Protein AF-A0A0A0DBT5-F1 (afdb_monomer_lite)

Organism: NCBI:txid1398085

Secondary structure (DSSP, 8-state):
-PPP-TTS----TT---------EEEEEBSS-B-TT-EEEE-TTS-EEE-SS---EEE-TT-SSPBPTT-EEEEEEPTT----------BTTB----TTS---SSHHHHHHHHHHHHHHHHHHT--HHHHHHHHHHHHH-TT-PEE-TT-TTTTS-HHHHHHHHHHHH-PPPPTT--S--SEES--

Radius of gyration: 23.58 Å; chains: 1; bounding box: 58×53×49 Å

Structure (mmCIF, N/CA/C/O backbone):
data_AF-A0A0A0DBT5-F1
#
_entry.id   AF-A0A0A0DBT5-F1
#
loop_
_atom_site.group_PDB
_atom_site.id
_atom_site.type_symbol
_atom_site.label_atom_id
_atom_site.label_alt_id
_atom_site.label_comp_id
_atom_site.label_asym_id
_atom_site.label_entity_id
_atom_site.label_seq_id
_atom_site.pdbx_PDB_ins_code
_atom_site.Cartn_x
_atom_site.Cartn_y
_atom_site.Cartn_z
_atom_site.occupancy
_atom_site.B_iso_or_equiv
_atom_site.auth_seq_id
_atom_site.auth_comp_id
_atom_site.auth_asym_id
_atom_site.auth_atom_id
_atom_site.pdbx_PDB_model_num
ATOM 1 N N . MET A 1 1 ? 21.445 7.681 7.202 1.00 51.66 1 MET A N 1
ATOM 2 C CA . MET A 1 1 ? 21.667 6.598 6.220 1.00 51.66 1 MET A CA 1
ATOM 3 C C . MET A 1 1 ? 20.808 6.973 5.022 1.00 51.66 1 MET A C 1
ATOM 5 O O . MET A 1 1 ? 19.699 7.424 5.263 1.00 51.66 1 MET A O 1
ATOM 9 N N . HIS A 1 2 ? 21.335 6.982 3.797 1.00 64.38 2 HIS A N 1
ATOM 10 C CA . HIS A 1 2 ? 20.501 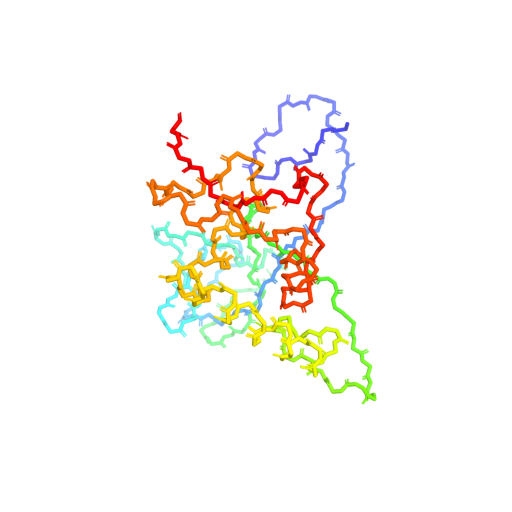7.284 2.627 1.00 64.38 2 HIS A CA 1
ATOM 11 C C . HIS A 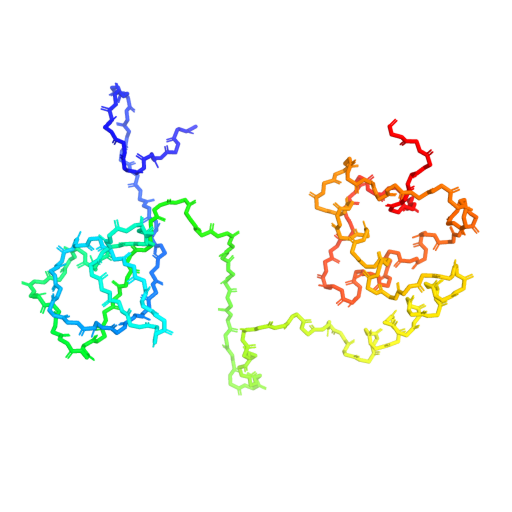1 2 ? 19.871 5.985 2.147 1.00 64.38 2 HIS A C 1
ATOM 13 O O . HIS A 1 2 ? 20.609 5.073 1.779 1.00 64.38 2 HIS A O 1
ATOM 19 N N . ASP A 1 3 ? 18.545 5.923 2.168 1.00 71.50 3 ASP A N 1
ATOM 20 C CA . ASP A 1 3 ? 17.806 4.759 1.695 1.00 71.50 3 ASP A CA 1
ATOM 21 C C . ASP A 1 3 ? 18.041 4.552 0.187 1.00 71.50 3 ASP A C 1
ATOM 23 O O . ASP A 1 3 ? 18.122 5.533 -0.570 1.00 71.50 3 ASP A O 1
ATOM 27 N N . PRO A 1 4 ? 18.179 3.299 -0.280 1.00 80.38 4 PRO A N 1
ATOM 28 C CA . PRO A 1 4 ? 18.374 3.009 -1.693 1.00 80.38 4 PRO A CA 1
ATOM 29 C C . PRO A 1 4 ? 17.156 3.447 -2.520 1.00 80.38 4 PRO A C 1
ATOM 31 O O . PRO A 1 4 ? 16.043 2.954 -2.342 1.00 80.38 4 PRO A O 1
ATOM 34 N N . LYS A 1 5 ? 17.377 4.352 -3.481 1.00 85.00 5 LYS A N 1
ATOM 35 C CA . LYS A 1 5 ? 16.348 4.824 -4.419 1.00 85.00 5 LYS A CA 1
ATOM 36 C C . LYS A 1 5 ? 16.308 3.959 -5.677 1.00 85.00 5 LYS A C 1
ATOM 38 O O . LYS A 1 5 ? 17.063 4.170 -6.625 1.00 85.00 5 LYS A O 1
ATOM 43 N N . ILE A 1 6 ? 15.437 2.957 -5.680 1.00 88.06 6 ILE A N 1
ATOM 44 C CA . ILE A 1 6 ? 15.284 2.039 -6.815 1.00 88.06 6 ILE A CA 1
ATOM 45 C C . ILE A 1 6 ? 14.565 2.730 -7.979 1.00 88.06 6 ILE A C 1
ATOM 47 O O . ILE A 1 6 ? 13.547 3.386 -7.785 1.00 88.06 6 ILE A O 1
ATOM 51 N N . GLY A 1 7 ? 15.086 2.550 -9.197 1.00 85.00 7 GLY A N 1
ATOM 52 C CA . GLY A 1 7 ? 14.571 3.188 -10.416 1.00 85.00 7 GLY A CA 1
ATOM 53 C C . GLY A 1 7 ? 15.323 4.456 -10.837 1.00 85.00 7 GLY A C 1
ATOM 54 O O . GLY A 1 7 ? 15.022 5.006 -11.894 1.00 85.00 7 GLY A O 1
ATOM 55 N N . GLU A 1 8 ? 16.323 4.886 -10.063 1.00 88.31 8 GLU A N 1
ATOM 56 C CA . GLU A 1 8 ? 17.171 6.044 -10.359 1.00 88.31 8 GLU A CA 1
ATOM 57 C C . GLU A 1 8 ? 18.620 5.625 -10.662 1.00 88.31 8 GLU A C 1
ATOM 59 O O . GLU A 1 8 ? 19.118 4.607 -10.175 1.00 88.31 8 GLU A O 1
ATOM 64 N N . ILE A 1 9 ? 19.322 6.429 -11.468 1.00 91.25 9 ILE A N 1
ATOM 65 C CA . ILE A 1 9 ? 20.766 6.266 -11.675 1.00 91.25 9 ILE A CA 1
ATOM 66 C C . ILE A 1 9 ? 21.487 6.781 -10.427 1.00 91.25 9 ILE A C 1
ATOM 68 O O . ILE A 1 9 ? 21.313 7.934 -10.034 1.00 91.25 9 ILE A O 1
ATOM 72 N N . ILE A 1 10 ? 22.331 5.943 -9.823 1.00 90.56 10 ILE A N 1
ATOM 73 C CA . ILE A 1 10 ? 23.115 6.313 -8.640 1.00 90.56 10 ILE A CA 1
ATOM 74 C C . ILE A 1 10 ? 24.162 7.366 -9.026 1.00 90.56 10 ILE A C 1
ATOM 76 O O . ILE A 1 10 ? 25.018 7.120 -9.872 1.00 90.56 10 ILE A O 1
ATOM 80 N N . THR A 1 11 ? 24.119 8.526 -8.372 1.00 89.88 11 THR A N 1
ATOM 81 C CA . THR A 1 11 ? 25.095 9.622 -8.540 1.00 89.88 11 THR A CA 1
ATOM 82 C C . THR A 1 11 ? 25.979 9.836 -7.312 1.00 89.88 11 THR A C 1
ATOM 84 O O . THR A 1 11 ? 26.994 10.524 -7.398 1.00 89.88 11 THR A O 1
ATOM 87 N N . ASN A 1 12 ? 25.613 9.244 -6.171 1.00 85.81 12 ASN A N 1
ATOM 88 C CA . ASN A 1 12 ? 26.353 9.366 -4.921 1.00 85.81 12 ASN A CA 1
ATOM 89 C C . ASN A 1 12 ? 27.570 8.416 -4.919 1.00 85.81 12 ASN A C 1
ATOM 91 O O . ASN A 1 12 ? 27.365 7.198 -4.927 1.00 85.81 12 ASN A O 1
ATOM 95 N N . PRO A 1 13 ? 28.814 8.932 -4.859 1.00 87.31 13 PRO A N 1
ATOM 96 C CA . PRO A 1 13 ? 30.012 8.093 -4.837 1.00 87.31 13 PRO A CA 1
ATOM 97 C C . PRO A 1 13 ? 30.163 7.272 -3.546 1.00 87.31 13 PRO A C 1
ATOM 99 O O . PRO A 1 13 ? 30.862 6.263 -3.556 1.00 87.31 13 PRO A O 1
ATOM 102 N N . ASP A 1 14 ? 29.482 7.651 -2.462 1.00 90.19 14 ASP A N 1
ATOM 103 C CA . ASP A 1 14 ? 29.550 6.972 -1.162 1.00 90.19 14 ASP A CA 1
ATOM 104 C C . ASP A 1 14 ? 28.443 5.919 -0.963 1.00 90.19 14 ASP A C 1
ATOM 106 O O . ASP A 1 14 ? 28.245 5.422 0.151 1.00 90.19 14 ASP A O 1
ATOM 110 N N . ALA A 1 15 ? 27.692 5.578 -2.016 1.00 88.25 15 ALA A N 1
ATOM 111 C CA . ALA A 1 15 ? 26.651 4.556 -1.951 1.00 88.25 15 ALA A CA 1
ATOM 112 C C . ALA A 1 15 ? 27.228 3.195 -1.508 1.00 88.25 15 ALA A C 1
ATOM 114 O O . ALA A 1 15 ? 28.249 2.724 -2.014 1.00 88.25 15 ALA A O 1
ATOM 115 N N . LYS A 1 16 ? 26.556 2.545 -0.553 1.00 88.44 16 LYS A N 1
ATOM 116 C CA . LYS A 1 16 ? 26.959 1.246 0.009 1.00 88.44 16 LYS A CA 1
ATOM 117 C C . LYS A 1 16 ? 25.987 0.145 -0.403 1.00 88.44 16 LYS A C 1
ATOM 119 O O . LYS A 1 16 ? 24.912 0.409 -0.928 1.00 88.44 16 LYS A O 1
ATOM 124 N N . ARG A 1 17 ? 26.397 -1.104 -0.171 1.00 87.75 17 ARG A N 1
ATOM 125 C CA . ARG A 1 17 ? 25.538 -2.278 -0.370 1.00 87.75 17 ARG A CA 1
ATOM 126 C C . ARG A 1 17 ? 24.417 -2.263 0.660 1.00 87.75 17 ARG A C 1
ATOM 128 O O . ARG A 1 17 ? 24.689 -1.999 1.830 1.00 87.75 17 ARG A O 1
ATOM 135 N N . ASP A 1 18 ? 23.221 -2.611 0.216 1.00 87.25 18 ASP A N 1
ATOM 136 C CA . ASP A 1 18 ? 22.046 -2.751 1.064 1.00 87.25 18 ASP A CA 1
ATOM 137 C C . ASP A 1 18 ? 21.159 -3.889 0.544 1.00 87.25 18 ASP A C 1
ATOM 139 O O . ASP A 1 18 ? 21.246 -4.261 -0.632 1.00 87.25 18 ASP A O 1
ATOM 143 N N . ALA A 1 19 ? 20.338 -4.457 1.420 1.00 85.00 19 ALA A N 1
ATOM 144 C CA . ALA A 1 19 ? 19.359 -5.481 1.089 1.00 85.00 19 ALA A CA 1
ATOM 145 C C . ALA A 1 19 ? 17.954 -4.881 1.170 1.00 85.00 19 ALA A C 1
ATOM 147 O O . ALA A 1 19 ? 17.603 -4.226 2.146 1.00 85.00 19 ALA A O 1
ATOM 148 N N . ILE A 1 20 ? 17.135 -5.139 0.152 1.00 84.94 20 ILE A N 1
ATOM 149 C CA . ILE A 1 20 ? 15.770 -4.616 0.070 1.00 84.94 20 ILE A CA 1
ATOM 150 C C . ILE A 1 20 ? 14.765 -5.750 -0.101 1.00 84.94 20 ILE A C 1
ATOM 152 O O . ILE A 1 20 ? 15.065 -6.775 -0.714 1.00 84.94 20 ILE A O 1
ATOM 156 N N . HIS A 1 21 ? 13.555 -5.534 0.406 1.00 87.12 21 HIS A N 1
ATOM 157 C CA . HIS A 1 21 ? 12.407 -6.391 0.134 1.00 87.12 21 HIS A CA 1
ATOM 158 C C . HIS A 1 21 ? 11.557 -5.765 -0.971 1.00 87.12 21 HIS A C 1
ATOM 160 O O . HIS A 1 21 ? 11.450 -4.542 -1.062 1.00 87.12 21 HIS A O 1
ATOM 166 N N . PHE A 1 22 ? 10.945 -6.605 -1.802 1.00 89.50 22 PHE A N 1
ATOM 167 C CA . PHE A 1 22 ? 10.050 -6.170 -2.868 1.00 89.50 22 PHE A CA 1
ATOM 168 C C . PHE A 1 22 ? 8.640 -6.683 -2.608 1.00 89.50 22 PHE A C 1
ATOM 170 O O . PHE A 1 22 ? 8.453 -7.851 -2.266 1.00 89.50 22 PHE A O 1
ATOM 177 N N . ALA A 1 23 ? 7.647 -5.816 -2.790 1.00 93.00 23 ALA A N 1
ATOM 178 C CA . ALA A 1 23 ? 6.256 -6.228 -2.738 1.00 93.00 23 ALA A CA 1
ATOM 179 C C . ALA A 1 23 ? 5.878 -6.938 -4.040 1.00 93.00 23 ALA A C 1
ATOM 181 O O . ALA A 1 23 ? 6.082 -6.407 -5.136 1.00 93.00 23 ALA A O 1
ATOM 182 N N . VAL A 1 24 ? 5.314 -8.135 -3.906 1.00 95.56 24 VAL A N 1
ATOM 183 C CA . VAL A 1 24 ? 4.879 -8.953 -5.036 1.00 95.56 24 VAL A CA 1
ATOM 184 C C . VAL A 1 24 ? 3.425 -9.374 -4.874 1.00 95.56 24 VAL A C 1
ATOM 186 O O . VAL A 1 24 ? 2.956 -9.598 -3.759 1.00 95.56 24 VAL A O 1
ATOM 189 N N . ALA A 1 25 ? 2.714 -9.508 -5.991 1.00 95.25 25 ALA A N 1
ATOM 190 C CA . ALA A 1 25 ? 1.338 -9.996 -6.023 1.00 95.25 25 ALA A CA 1
ATOM 191 C C . ALA A 1 25 ? 1.185 -11.105 -7.077 1.00 95.25 25 ALA A C 1
ATOM 193 O O . ALA A 1 25 ? 1.708 -10.966 -8.183 1.00 95.25 25 ALA A O 1
ATOM 194 N N . PRO A 1 26 ? 0.480 -12.212 -6.785 1.00 96.75 26 PRO A N 1
ATOM 195 C CA . PRO A 1 26 ? 0.240 -13.244 -7.782 1.00 96.75 26 PRO A CA 1
ATOM 196 C C . PRO A 1 26 ? -0.835 -12.783 -8.773 1.00 96.75 26 PRO A C 1
ATOM 198 O O . PRO A 1 26 ? -1.961 -12.484 -8.379 1.00 96.75 26 PRO A O 1
ATOM 201 N N . VAL A 1 27 ? -0.519 -12.790 -10.065 1.00 97.62 27 VAL A N 1
ATOM 202 C CA . VAL A 1 27 ? -1.444 -12.402 -11.143 1.00 97.62 27 VAL A CA 1
ATOM 203 C C . VAL A 1 27 ? -1.454 -13.451 -12.253 1.00 97.62 27 VAL A C 1
ATOM 205 O O . VAL A 1 27 ? -0.584 -14.320 -12.300 1.00 97.62 27 VAL A O 1
ATOM 208 N N . THR A 1 28 ? -2.447 -13.383 -13.142 1.00 98.44 28 THR A N 1
ATOM 209 C CA . THR A 1 28 ? -2.588 -14.297 -14.290 1.00 98.44 28 THR A CA 1
ATOM 210 C C . THR A 1 28 ? -2.340 -13.546 -15.592 1.00 98.44 28 THR A C 1
ATOM 212 O O . THR A 1 28 ? -2.897 -12.467 -15.783 1.00 98.44 28 THR A O 1
ATOM 215 N N . ALA A 1 29 ? -1.540 -14.094 -16.505 1.00 98.12 29 ALA A N 1
ATOM 216 C CA . ALA A 1 29 ? -1.209 -13.437 -17.768 1.00 98.12 29 ALA A CA 1
ATOM 217 C C . ALA A 1 29 ? -2.347 -13.507 -18.805 1.00 98.12 29 ALA A C 1
ATOM 219 O O . ALA A 1 29 ? -2.868 -14.578 -19.123 1.00 98.12 29 ALA A O 1
ATOM 220 N N . ALA A 1 30 ? -2.689 -12.366 -19.405 1.00 97.00 30 ALA A N 1
ATOM 221 C CA . ALA A 1 30 ? -3.691 -12.250 -20.468 1.00 97.00 30 ALA A CA 1
ATOM 222 C C . ALA A 1 30 ? -3.192 -12.792 -21.821 1.00 97.00 30 ALA A C 1
ATOM 224 O O . ALA A 1 30 ? -3.979 -13.214 -22.676 1.00 97.00 30 ALA A O 1
ATOM 225 N N . HIS A 1 31 ? -1.877 -12.748 -22.031 1.00 96.81 31 HIS A N 1
ATOM 226 C CA . HIS A 1 31 ? -1.178 -13.207 -23.226 1.00 96.81 31 HIS A CA 1
ATOM 227 C C . HIS A 1 31 ? 0.288 -13.521 -22.885 1.00 96.81 31 HIS A C 1
ATOM 229 O O . HIS A 1 31 ? 0.667 -13.539 -21.720 1.00 96.81 31 HIS A O 1
ATOM 235 N N . HIS A 1 32 ? 1.113 -13.786 -23.897 1.00 98.00 32 HIS A N 1
ATOM 236 C CA . HIS A 1 32 ? 2.543 -14.013 -23.708 1.00 98.00 32 HIS A CA 1
ATOM 237 C C . HIS A 1 32 ? 3.252 -12.755 -23.172 1.00 98.00 32 HIS A C 1
ATOM 239 O O . HIS A 1 32 ? 3.221 -11.722 -23.843 1.00 98.00 32 HIS A O 1
ATOM 245 N N . LEU A 1 33 ? 3.932 -12.860 -22.031 1.00 98.25 33 LEU A N 1
ATOM 246 C CA . LEU A 1 33 ? 4.698 -11.786 -21.390 1.00 98.25 33 LEU A CA 1
ATOM 247 C C . LEU A 1 33 ? 6.143 -12.230 -21.139 1.00 98.25 33 LEU A C 1
ATOM 249 O O . LEU A 1 33 ? 6.404 -13.413 -20.923 1.00 98.25 33 LEU A O 1
ATOM 253 N N . ARG A 1 34 ? 7.088 -11.289 -21.158 1.00 98.50 34 ARG A N 1
ATOM 254 C CA . ARG A 1 34 ? 8.507 -11.570 -20.894 1.00 98.50 34 ARG A CA 1
ATOM 255 C C . ARG A 1 34 ? 8.906 -11.121 -19.486 1.00 98.50 34 ARG A C 1
ATOM 257 O O . ARG A 1 34 ? 8.341 -10.138 -19.001 1.00 98.50 34 ARG A O 1
ATOM 264 N N . PRO A 1 35 ? 9.902 -11.769 -18.861 1.00 98.62 35 PRO A N 1
ATOM 265 C CA . PRO A 1 35 ? 10.510 -11.288 -17.621 1.00 98.62 35 PRO A CA 1
ATOM 266 C C . PRO A 1 35 ? 10.893 -9.804 -17.728 1.00 98.62 35 PRO A C 1
ATOM 268 O O . PRO A 1 35 ? 11.477 -9.374 -18.725 1.00 98.62 35 PRO A O 1
ATOM 271 N N . GLY A 1 36 ? 10.520 -9.004 -16.727 1.00 97.50 36 GLY A N 1
ATOM 272 C CA . GLY A 1 36 ? 10.768 -7.560 -16.694 1.00 97.50 36 GLY A CA 1
ATOM 273 C C . GLY A 1 36 ? 9.848 -6.684 -17.557 1.00 97.50 36 GLY A C 1
ATOM 274 O O . GLY A 1 36 ? 9.967 -5.458 -17.490 1.00 97.50 36 GLY A O 1
ATOM 275 N N . ASP A 1 37 ? 8.918 -7.248 -18.341 1.00 98.25 37 ASP A N 1
ATOM 276 C CA . ASP A 1 37 ? 7.924 -6.439 -19.057 1.00 98.25 37 ASP A CA 1
ATOM 277 C C . ASP A 1 37 ? 7.089 -5.624 -18.055 1.00 98.25 37 ASP A C 1
ATOM 279 O O . ASP A 1 37 ? 6.657 -6.139 -17.024 1.00 98.25 37 ASP A O 1
ATOM 283 N N . ARG A 1 38 ? 6.820 -4.353 -18.378 1.00 98.06 38 ARG A N 1
ATOM 284 C CA . ARG A 1 38 ? 5.904 -3.499 -17.606 1.00 98.06 38 ARG A CA 1
ATOM 285 C C . ARG A 1 38 ? 4.464 -3.952 -17.796 1.00 98.06 38 ARG A C 1
ATOM 287 O O . ARG A 1 38 ? 4.038 -4.192 -18.928 1.00 98.06 38 ARG A O 1
ATOM 294 N N . VAL A 1 39 ? 3.717 -4.013 -16.699 1.00 97.56 39 VAL A N 1
ATOM 295 C CA . VAL A 1 39 ? 2.384 -4.617 -16.640 1.00 97.56 39 VAL A CA 1
ATOM 296 C C . VAL A 1 39 ? 1.339 -3.633 -16.124 1.00 97.56 39 VAL A C 1
ATOM 298 O O . VAL A 1 39 ? 1.596 -2.860 -15.198 1.00 97.56 39 VAL A O 1
ATOM 301 N N . GLN A 1 40 ? 0.147 -3.713 -16.713 1.00 97.00 40 GLN A N 1
ATOM 302 C CA . GLN A 1 40 ? -1.107 -3.191 -16.170 1.00 97.00 40 GLN A CA 1
ATOM 303 C C . GLN A 1 40 ? -2.132 -4.324 -16.029 1.00 97.00 40 GLN A C 1
ATOM 305 O O . GLN A 1 40 ? -1.976 -5.382 -16.648 1.00 97.00 40 GLN A O 1
ATOM 310 N N . LEU A 1 41 ? -3.186 -4.105 -15.242 1.00 96.19 41 LEU A N 1
ATOM 311 C CA . LEU A 1 41 ? -4.325 -5.025 -15.184 1.00 96.19 41 LEU A CA 1
ATOM 312 C C . LEU A 1 41 ? -5.402 -4.600 -16.176 1.00 96.19 41 LEU A C 1
ATOM 314 O O . LEU A 1 41 ? -5.663 -3.411 -16.355 1.00 96.19 41 LEU A O 1
ATOM 318 N N . ARG A 1 42 ? -6.017 -5.591 -16.813 1.00 93.38 42 ARG A N 1
ATOM 319 C CA . ARG A 1 42 ? -7.255 -5.440 -17.581 1.00 93.38 42 ARG A CA 1
ATOM 320 C C . ARG A 1 42 ? -8.457 -5.453 -16.634 1.00 93.38 42 ARG A C 1
ATOM 322 O O . ARG A 1 42 ? -8.333 -5.852 -15.478 1.00 93.38 42 ARG A O 1
ATOM 329 N N . ASP A 1 43 ? -9.630 -5.112 -17.159 1.00 93.12 43 ASP A N 1
ATOM 330 C CA . ASP A 1 43 ? -10.893 -5.123 -16.403 1.00 93.12 43 ASP A CA 1
ATOM 331 C C . ASP A 1 43 ? -11.253 -6.509 -15.838 1.00 93.12 43 ASP A C 1
ATOM 333 O O . ASP A 1 43 ? -11.916 -6.611 -14.811 1.00 93.12 43 ASP A O 1
ATOM 337 N N . ASP A 1 44 ? -10.788 -7.586 -16.481 1.00 92.06 44 ASP A N 1
ATOM 338 C CA . ASP A 1 44 ? -10.969 -8.970 -16.018 1.00 92.06 44 ASP A CA 1
ATOM 339 C C . ASP A 1 44 ? -9.935 -9.411 -14.962 1.00 92.06 44 ASP A C 1
ATOM 341 O O . ASP A 1 44 ? -9.905 -10.577 -14.565 1.00 92.06 44 ASP A O 1
ATOM 345 N N . GLY A 1 45 ? -9.066 -8.498 -14.516 1.00 93.00 45 GLY A N 1
ATOM 346 C CA . GLY A 1 45 ? -8.020 -8.751 -13.527 1.00 93.00 45 GLY A CA 1
ATOM 347 C C . GLY A 1 45 ? -6.774 -9.457 -14.071 1.00 93.00 45 GLY A C 1
ATOM 348 O O . GLY A 1 45 ? -5.852 -9.733 -13.301 1.00 93.00 45 GLY A O 1
ATOM 349 N N . THR A 1 46 ? -6.697 -9.751 -15.373 1.00 96.50 46 THR A N 1
ATOM 350 C CA . THR A 1 46 ? -5.500 -10.356 -15.973 1.00 96.50 46 THR A CA 1
ATOM 351 C C . THR A 1 46 ? -4.430 -9.316 -16.309 1.00 96.50 46 THR A C 1
ATOM 353 O O . THR A 1 46 ? -4.710 -8.166 -16.652 1.00 96.50 46 THR A O 1
ATOM 356 N N . ALA A 1 47 ? -3.169 -9.728 -16.211 1.00 97.56 47 ALA A N 1
ATOM 357 C CA . ALA A 1 47 ? -1.994 -8.916 -16.482 1.00 97.56 47 ALA A CA 1
ATOM 358 C C . ALA A 1 47 ? -1.677 -8.854 -17.983 1.00 97.56 47 ALA A C 1
ATOM 360 O O . ALA A 1 47 ? -1.616 -9.880 -18.662 1.00 97.56 47 ALA A O 1
ATOM 361 N N . THR A 1 48 ? -1.419 -7.654 -18.496 1.00 97.62 48 THR A N 1
ATOM 362 C CA . THR A 1 48 ? -1.060 -7.382 -19.899 1.00 97.62 48 THR A CA 1
ATOM 363 C C . THR A 1 48 ? 0.079 -6.365 -19.962 1.00 97.62 48 THR A C 1
ATOM 365 O O . THR A 1 48 ? 0.327 -5.674 -18.972 1.00 97.62 48 THR A O 1
ATOM 368 N N . ASN A 1 49 ? 0.768 -6.233 -21.103 1.00 97.69 49 ASN A N 1
ATOM 369 C CA . ASN A 1 49 ? 1.749 -5.152 -21.260 1.00 97.69 49 ASN A CA 1
ATOM 370 C C . ASN A 1 49 ? 1.097 -3.785 -21.001 1.00 97.69 49 ASN A C 1
ATOM 372 O O . ASN A 1 49 ? 0.007 -3.511 -21.507 1.00 97.69 49 ASN A O 1
ATOM 376 N N . ALA A 1 50 ? 1.776 -2.939 -20.229 1.00 94.06 50 ALA A N 1
ATOM 377 C CA . ALA A 1 50 ? 1.282 -1.612 -19.897 1.00 94.06 50 ALA A CA 1
ATOM 378 C C . ALA A 1 50 ? 1.374 -0.646 -21.090 1.00 94.06 50 ALA A C 1
ATOM 380 O O . ALA A 1 50 ? 2.438 -0.497 -21.693 1.00 94.06 50 ALA A O 1
ATOM 381 N N . THR A 1 51 ? 0.280 0.053 -21.380 1.00 89.31 51 THR A N 1
ATOM 382 C CA . THR A 1 51 ? 0.193 1.179 -22.318 1.00 89.31 51 THR A CA 1
ATOM 383 C C . THR A 1 51 ? 0.081 2.524 -21.606 1.00 89.31 51 THR A C 1
ATOM 385 O O . THR A 1 51 ? 0.562 3.522 -22.136 1.00 89.31 51 THR A O 1
ATOM 388 N N . ASP A 1 52 ? -0.524 2.558 -20.416 1.00 84.88 52 ASP A N 1
ATOM 389 C CA . ASP A 1 52 ? -0.778 3.780 -19.647 1.00 84.88 52 ASP A CA 1
ATOM 390 C C . ASP A 1 52 ? -0.396 3.630 -18.163 1.00 84.88 52 ASP A C 1
ATOM 392 O O . ASP A 1 52 ? 0.554 4.262 -17.696 1.00 84.88 52 ASP A O 1
ATOM 396 N N . LYS A 1 53 ? -1.090 2.766 -17.416 1.00 91.56 53 LYS A N 1
ATOM 397 C CA . LYS A 1 53 ? -0.958 2.633 -15.963 1.00 91.56 53 LYS A CA 1
ATOM 398 C C . LYS A 1 53 ? -0.072 1.449 -15.600 1.00 91.56 53 LYS A C 1
ATOM 400 O O . LYS A 1 53 ? -0.546 0.340 -15.364 1.00 91.56 53 LYS A O 1
ATOM 405 N N . VAL A 1 54 ? 1.230 1.696 -15.511 1.00 95.88 54 VAL A N 1
ATOM 406 C CA . VAL A 1 54 ? 2.194 0.691 -15.042 1.00 95.88 54 VAL A CA 1
ATOM 407 C C . VAL A 1 54 ? 2.003 0.458 -13.544 1.00 95.88 54 VAL A C 1
ATOM 409 O O . VAL A 1 54 ? 2.211 1.370 -12.748 1.00 95.88 54 VAL A O 1
ATOM 412 N N . ILE A 1 55 ? 1.654 -0.767 -13.152 1.00 96.12 55 ILE A N 1
ATOM 413 C CA . ILE A 1 55 ? 1.520 -1.150 -11.735 1.00 96.12 55 ILE A CA 1
ATOM 414 C C . ILE A 1 55 ? 2.704 -1.984 -11.232 1.00 96.12 55 ILE A C 1
ATOM 416 O O . ILE A 1 55 ? 2.929 -2.089 -10.029 1.00 96.12 55 ILE A O 1
ATOM 420 N N . GLY A 1 56 ? 3.480 -2.565 -12.146 1.00 97.12 56 GLY A N 1
ATOM 421 C CA . GLY A 1 56 ? 4.628 -3.399 -11.816 1.00 97.12 56 GLY A CA 1
ATOM 422 C C . GLY A 1 56 ? 5.291 -3.995 -13.050 1.00 97.12 56 GLY A C 1
ATOM 423 O O . GLY A 1 56 ? 4.999 -3.597 -14.183 1.00 97.12 56 GLY A O 1
ATOM 424 N N . ILE A 1 57 ? 6.173 -4.962 -12.821 1.00 98.12 57 ILE A N 1
ATOM 425 C CA . ILE A 1 57 ? 6.854 -5.737 -13.857 1.00 98.12 57 ILE A CA 1
ATOM 426 C C . ILE A 1 57 ? 6.664 -7.238 -13.641 1.00 98.12 57 ILE A C 1
ATOM 428 O O . ILE A 1 57 ? 6.512 -7.706 -12.511 1.00 98.12 57 ILE A O 1
ATOM 432 N N . VAL A 1 58 ? 6.695 -8.001 -14.731 1.00 98.50 58 VAL A N 1
ATOM 433 C CA . VAL A 1 58 ? 6.822 -9.464 -14.663 1.00 98.50 58 VAL A CA 1
ATOM 434 C C . VAL A 1 58 ? 8.089 -9.823 -13.893 1.00 98.50 58 VAL A C 1
ATOM 436 O O . VAL A 1 58 ? 9.116 -9.184 -14.128 1.00 98.50 58 VAL A O 1
ATOM 439 N N . ASP A 1 59 ? 8.009 -10.833 -13.016 1.00 98.06 59 ASP A N 1
ATOM 440 C CA . ASP A 1 59 ? 9.147 -11.374 -12.264 1.00 98.06 59 ASP A CA 1
ATOM 441 C C . ASP A 1 59 ? 10.415 -11.429 -13.141 1.00 98.06 59 ASP A C 1
ATOM 443 O O . ASP A 1 59 ? 10.463 -12.194 -14.112 1.00 98.06 59 ASP A O 1
ATOM 447 N N . PRO A 1 60 ? 11.420 -10.579 -12.853 1.00 97.12 60 PRO A N 1
ATOM 448 C CA . PRO A 1 60 ? 12.599 -10.447 -13.696 1.00 97.12 60 PRO A CA 1
ATOM 449 C C . PRO A 1 60 ? 13.562 -11.633 -13.559 1.00 97.12 60 PRO A C 1
ATOM 451 O O . PRO A 1 60 ? 14.535 -11.695 -14.307 1.00 97.12 60 PRO A O 1
ATOM 454 N N . PHE A 1 61 ? 13.319 -12.549 -12.618 1.00 97.56 61 PHE A N 1
ATOM 455 C CA . PHE A 1 61 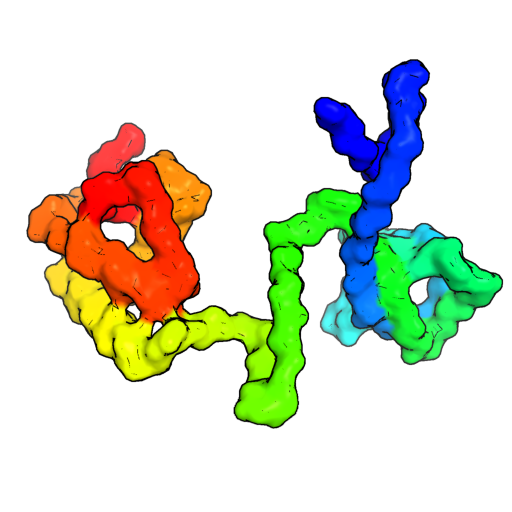? 14.162 -13.715 -12.360 1.00 97.56 61 PHE A CA 1
ATOM 456 C C . PHE A 1 61 ? 13.666 -14.991 -13.049 1.00 97.56 61 PHE A C 1
ATOM 458 O O . PHE A 1 61 ? 14.289 -16.038 -12.900 1.00 97.56 61 PHE A O 1
ATOM 465 N N . LEU A 1 62 ? 12.561 -14.929 -13.797 1.00 97.31 62 LEU A N 1
ATOM 466 C CA . LEU A 1 62 ? 12.094 -16.057 -14.598 1.00 97.31 62 LEU A CA 1
ATOM 467 C C . LEU A 1 62 ? 13.048 -16.329 -15.772 1.00 97.31 62 LEU A C 1
ATOM 469 O O . LEU A 1 62 ? 13.360 -15.430 -16.551 1.00 97.31 62 LEU A O 1
ATOM 473 N N . ASP A 1 63 ? 13.448 -17.592 -15.932 1.00 97.50 63 ASP A N 1
ATOM 474 C CA . ASP A 1 63 ? 14.283 -18.045 -17.056 1.00 97.50 63 ASP A CA 1
ATOM 475 C C . ASP A 1 63 ? 13.498 -18.153 -18.377 1.00 97.50 63 ASP A C 1
ATOM 477 O O . ASP A 1 63 ? 14.073 -18.121 -19.467 1.00 97.50 63 ASP A O 1
ATOM 481 N N . GLU A 1 64 ? 12.172 -18.282 -18.289 1.00 96.88 64 GLU A N 1
ATOM 482 C CA . GLU A 1 64 ? 11.272 -18.442 -19.428 1.00 96.88 64 GLU A CA 1
ATOM 483 C C . GLU A 1 64 ? 10.165 -17.382 -19.443 1.00 96.88 64 GLU A C 1
ATOM 485 O O . GLU A 1 64 ? 9.808 -16.780 -18.430 1.00 96.88 64 GLU A O 1
ATOM 490 N N . ASN A 1 65 ? 9.579 -17.178 -20.623 1.00 97.94 65 ASN A N 1
ATOM 491 C CA . ASN A 1 65 ? 8.437 -16.288 -20.787 1.00 97.94 65 ASN A CA 1
ATOM 492 C C . ASN A 1 65 ? 7.157 -16.886 -20.188 1.00 97.94 65 ASN A C 1
ATOM 494 O O . ASN A 1 65 ? 6.914 -18.091 -20.262 1.00 97.94 65 ASN A O 1
ATOM 498 N N . VAL A 1 66 ? 6.286 -16.008 -19.698 1.00 97.81 66 VAL A N 1
ATOM 499 C CA . VAL A 1 66 ? 4.972 -16.352 -19.151 1.00 97.81 66 VAL A CA 1
ATOM 500 C C . VAL A 1 66 ? 3.972 -16.499 -20.297 1.00 97.81 66 VAL A C 1
ATOM 502 O O . VAL A 1 66 ? 3.853 -15.603 -21.138 1.00 97.81 66 VAL A O 1
ATOM 505 N N . LYS A 1 67 ? 3.230 -17.609 -20.360 1.00 97.81 67 LYS A N 1
ATOM 506 C CA . LYS A 1 67 ? 2.214 -17.843 -21.399 1.00 97.81 67 LYS A CA 1
ATOM 507 C C . LYS A 1 67 ? 0.844 -17.363 -20.925 1.00 97.81 67 LYS A C 1
ATOM 509 O O . LYS A 1 67 ? 0.604 -17.131 -19.745 1.00 97.81 67 LYS A O 1
ATOM 514 N N . LYS A 1 68 ? -0.096 -17.233 -21.865 1.00 97.50 68 LYS A N 1
ATOM 515 C CA . LYS A 1 68 ? -1.489 -16.899 -21.541 1.00 97.50 68 LYS A CA 1
ATOM 516 C C . LYS A 1 68 ? -2.062 -17.901 -20.532 1.00 97.50 68 LYS A C 1
ATOM 518 O O . LYS A 1 68 ? -2.059 -19.097 -20.807 1.00 97.50 68 LYS A O 1
ATOM 523 N N . GLY A 1 69 ? -2.634 -17.395 -19.443 1.00 96.44 69 GLY A N 1
ATOM 524 C CA . GLY A 1 69 ? -3.248 -18.193 -18.382 1.00 96.44 69 GLY A CA 1
ATOM 525 C C . GLY A 1 69 ? -2.279 -18.655 -17.293 1.00 96.44 69 GLY A C 1
ATOM 526 O O . GLY A 1 69 ? -2.742 -19.114 -16.252 1.00 96.44 69 GLY A O 1
ATOM 527 N N . ASP A 1 70 ? -0.967 -18.495 -17.484 1.00 97.62 70 ASP A N 1
ATOM 528 C CA . ASP A 1 70 ? 0.007 -18.802 -16.441 1.00 97.62 70 ASP A CA 1
ATOM 529 C C . ASP A 1 70 ? -0.087 -17.779 -15.305 1.00 97.62 70 ASP A C 1
ATOM 531 O O . ASP A 1 70 ? -0.380 -16.593 -15.515 1.00 97.62 70 ASP A O 1
ATOM 535 N N . ARG A 1 71 ? 0.194 -18.247 -14.086 1.00 97.38 71 ARG A N 1
ATOM 536 C CA . ARG A 1 71 ? 0.331 -17.392 -12.907 1.00 97.38 71 ARG A CA 1
ATOM 537 C C . ARG A 1 71 ? 1.792 -17.033 -12.695 1.00 97.38 71 ARG A C 1
ATOM 539 O O . ARG A 1 71 ? 2.655 -17.901 -12.776 1.00 97.38 71 ARG A O 1
ATOM 546 N N . PHE A 1 72 ? 2.053 -15.776 -12.367 1.00 97.81 72 PHE A N 1
ATOM 547 C CA . PHE A 1 72 ? 3.392 -15.285 -12.050 1.00 97.81 72 PHE A CA 1
ATOM 548 C C . PHE A 1 72 ? 3.335 -14.242 -10.932 1.00 97.81 72 PHE A C 1
ATOM 550 O O . PHE A 1 72 ? 2.271 -13.685 -10.639 1.00 97.81 72 PHE A O 1
ATOM 557 N N . PHE A 1 73 ? 4.480 -13.981 -10.300 1.00 98.19 73 PHE A N 1
ATOM 558 C CA . PHE A 1 73 ? 4.607 -12.876 -9.358 1.00 98.19 73 PHE A CA 1
ATOM 559 C C . PHE A 1 73 ? 4.821 -11.564 -10.114 1.00 98.19 73 PHE A C 1
ATOM 561 O O . PHE A 1 73 ? 5.808 -11.376 -10.820 1.00 98.19 73 PHE A O 1
ATOM 568 N N . LEU A 1 74 ? 3.880 -10.641 -9.959 1.00 97.69 74 LEU A N 1
ATOM 569 C CA . LEU A 1 74 ? 4.045 -9.253 -10.356 1.00 97.69 74 LEU A CA 1
ATOM 570 C C . LEU A 1 74 ? 4.887 -8.547 -9.298 1.00 97.69 74 LEU A C 1
ATOM 572 O O . LEU A 1 74 ? 4.456 -8.440 -8.152 1.00 97.69 74 LEU A O 1
ATOM 576 N N . PHE A 1 75 ? 6.044 -8.026 -9.688 1.00 97.50 75 PHE A N 1
ATOM 577 C CA . PHE A 1 75 ? 6.843 -7.132 -8.856 1.00 97.50 75 PHE A CA 1
ATOM 578 C C . PHE A 1 75 ? 6.244 -5.734 -8.956 1.00 97.50 75 PHE A C 1
ATOM 580 O O . PHE A 1 75 ? 6.315 -5.107 -10.014 1.00 97.50 75 PHE A O 1
ATOM 587 N N . LEU A 1 76 ? 5.613 -5.257 -7.882 1.00 95.94 76 LEU A N 1
ATOM 588 C CA . LEU A 1 76 ? 4.973 -3.941 -7.870 1.00 95.94 76 LEU A CA 1
ATOM 589 C C . LEU A 1 76 ? 6.013 -2.836 -8.043 1.00 95.94 76 LEU A C 1
ATOM 591 O O . LEU A 1 76 ? 7.154 -2.971 -7.607 1.00 95.94 76 LEU A O 1
ATOM 595 N N . MET A 1 77 ? 5.628 -1.724 -8.665 1.00 94.12 77 MET A N 1
ATOM 596 C CA . MET A 1 77 ? 6.543 -0.591 -8.800 1.00 94.12 77 MET A CA 1
ATOM 597 C C . MET A 1 77 ? 7.026 -0.110 -7.414 1.00 94.12 77 MET A C 1
ATOM 599 O O . MET A 1 77 ? 6.218 -0.045 -6.479 1.00 94.12 77 MET A O 1
ATOM 603 N N . PRO A 1 78 ? 8.315 0.253 -7.257 1.00 90.69 78 PRO A N 1
ATOM 604 C CA . PRO A 1 78 ? 8.822 0.797 -6.000 1.00 90.69 78 PRO A CA 1
ATOM 605 C C . PRO A 1 78 ? 7.978 1.971 -5.497 1.00 90.69 78 PRO A C 1
ATOM 607 O O . PRO A 1 78 ? 7.504 2.777 -6.295 1.00 90.69 78 PRO A O 1
ATOM 610 N N . ASN A 1 79 ? 7.826 2.081 -4.175 1.00 84.06 79 ASN A N 1
ATOM 611 C CA . ASN A 1 79 ? 7.102 3.169 -3.502 1.00 84.06 79 ASN A CA 1
ATOM 612 C C . ASN A 1 79 ? 5.613 3.304 -3.884 1.00 84.06 79 ASN A C 1
ATOM 614 O O . ASN A 1 79 ? 5.040 4.376 -3.712 1.00 84.06 79 ASN A O 1
ATOM 618 N N . THR A 1 80 ? 4.978 2.245 -4.405 1.00 89.19 80 THR A N 1
ATOM 619 C CA . THR A 1 80 ? 3.542 2.270 -4.758 1.00 89.19 80 THR A CA 1
ATOM 620 C C . THR A 1 80 ? 2.627 1.539 -3.777 1.00 89.19 80 THR A C 1
ATOM 622 O O . THR A 1 80 ? 1.415 1.738 -3.827 1.00 89.19 80 THR A O 1
ATOM 625 N N . ILE A 1 81 ? 3.172 0.713 -2.875 1.00 88.62 81 ILE A N 1
ATOM 626 C CA . ILE A 1 81 ? 2.374 0.108 -1.802 1.00 88.62 81 ILE A CA 1
ATOM 627 C C . ILE A 1 81 ? 1.995 1.178 -0.776 1.00 88.62 81 ILE A C 1
ATOM 629 O O . ILE A 1 81 ? 2.844 1.955 -0.347 1.00 88.62 81 ILE A O 1
ATOM 633 N N . THR A 1 82 ? 0.725 1.215 -0.383 1.00 84.56 82 THR A N 1
ATOM 634 C CA . THR A 1 82 ? 0.207 2.195 0.584 1.00 84.56 82 THR A CA 1
ATOM 635 C C . THR A 1 82 ? 0.205 1.666 2.016 1.00 84.56 82 THR A C 1
ATOM 637 O O . THR A 1 82 ? 0.253 2.448 2.958 1.00 84.56 82 THR A O 1
ATOM 640 N N . SER A 1 83 ? 0.184 0.342 2.203 1.00 76.19 83 SER A N 1
ATOM 641 C CA . SER A 1 83 ? 0.297 -0.307 3.511 1.00 76.19 83 SER A CA 1
ATOM 642 C C . SER A 1 83 ? 0.800 -1.750 3.385 1.00 76.19 83 SER A C 1
ATOM 644 O O . SER A 1 83 ? 0.684 -2.382 2.333 1.00 76.19 83 SER A O 1
ATOM 646 N N . LEU A 1 84 ? 1.377 -2.283 4.465 1.00 75.94 84 LEU A N 1
ATOM 647 C CA . LEU A 1 84 ? 1.781 -3.683 4.589 1.00 75.94 84 LEU A CA 1
ATOM 648 C C . LEU A 1 84 ? 1.534 -4.140 6.030 1.00 75.94 84 LEU A C 1
ATOM 650 O O . LEU A 1 84 ? 1.924 -3.460 6.975 1.00 75.94 84 LEU A O 1
ATOM 654 N N . ARG A 1 85 ? 0.885 -5.297 6.196 1.00 67.50 85 ARG A N 1
ATOM 655 C CA . ARG A 1 85 ? 0.597 -5.912 7.500 1.00 67.50 85 ARG A CA 1
ATOM 656 C C . ARG A 1 85 ? 1.242 -7.288 7.592 1.00 67.50 85 ARG A C 1
ATOM 658 O O . ARG A 1 85 ? 1.136 -8.083 6.662 1.00 67.50 85 ARG A O 1
ATOM 665 N N . HIS A 1 86 ? 1.878 -7.584 8.720 1.00 51.69 86 HIS A N 1
ATOM 666 C CA . HIS A 1 86 ? 2.382 -8.922 9.024 1.00 51.69 86 HIS A CA 1
ATOM 667 C C . HIS A 1 86 ? 1.309 -9.698 9.793 1.00 51.69 86 HIS A C 1
ATOM 669 O O . HIS A 1 86 ? 1.166 -9.526 11.000 1.00 51.69 86 HIS A O 1
ATOM 675 N N . ALA A 1 87 ? 0.532 -10.522 9.088 1.00 60.94 87 ALA A N 1
ATOM 676 C CA . ALA A 1 87 ? -0.458 -11.402 9.707 1.00 60.94 87 ALA A CA 1
ATOM 677 C C . ALA A 1 87 ? 0.155 -12.777 10.025 1.00 60.94 87 ALA A C 1
ATOM 679 O O . ALA A 1 87 ? 0.995 -13.277 9.276 1.00 60.94 87 ALA A O 1
ATOM 680 N N . TRP A 1 88 ? -0.281 -13.392 11.124 1.00 52.97 88 TRP A N 1
ATOM 681 C CA . TRP A 1 88 ? 0.030 -14.776 11.489 1.00 52.97 88 TRP A CA 1
ATOM 682 C C . TRP A 1 88 ? -1.273 -15.574 11.590 1.00 52.97 88 TRP A C 1
ATOM 684 O O . TRP A 1 88 ? -2.314 -15.015 11.921 1.00 52.97 88 TRP A O 1
ATOM 694 N N . ALA A 1 89 ? -1.205 -16.873 11.304 1.00 53.50 89 ALA A N 1
ATOM 695 C CA . ALA A 1 89 ? -2.350 -17.780 11.334 1.00 53.50 89 ALA A CA 1
ATOM 696 C C . ALA A 1 89 ? -2.114 -18.919 12.334 1.00 53.50 89 ALA A C 1
ATOM 698 O O . ALA A 1 89 ? -0.973 -19.340 12.550 1.00 53.50 89 ALA A O 1
ATOM 699 N N . HIS A 1 90 ? -3.182 -19.440 12.939 1.00 64.06 90 HIS A N 1
ATOM 700 C CA . HIS A 1 90 ? -3.117 -20.577 13.858 1.00 64.06 90 HIS A CA 1
ATOM 701 C C . HIS A 1 90 ? -4.397 -21.422 13.754 1.00 64.06 90 HIS A C 1
ATOM 703 O O . HIS A 1 90 ? -5.478 -20.862 13.859 1.00 64.06 90 HIS A O 1
ATOM 709 N N . PRO A 1 91 ? -4.330 -22.763 13.653 1.00 58.62 91 PRO A N 1
ATOM 710 C CA . PRO A 1 91 ? -5.486 -23.610 13.313 1.00 58.62 91 PRO A CA 1
ATOM 711 C C . PRO A 1 91 ? -6.710 -23.531 14.241 1.00 58.62 91 PRO A C 1
ATOM 713 O O . PRO A 1 91 ? -7.808 -23.894 13.834 1.00 58.62 91 PRO A O 1
ATOM 716 N N . ALA A 1 92 ? -6.536 -23.100 15.493 1.00 70.44 92 ALA A N 1
ATOM 717 C CA . ALA A 1 92 ? -7.652 -22.888 16.424 1.00 70.44 92 ALA A CA 1
ATOM 718 C C . ALA A 1 92 ? -8.387 -21.548 16.220 1.00 70.44 92 ALA A C 1
ATOM 720 O O . ALA A 1 92 ? -9.452 -21.349 16.798 1.00 70.44 92 ALA A O 1
ATOM 721 N N . PHE A 1 93 ? -7.821 -20.643 15.421 1.00 58.81 93 PHE A N 1
ATOM 722 C CA . PHE A 1 93 ? -8.414 -19.374 15.025 1.00 58.81 93 PHE A CA 1
ATOM 723 C C . PHE A 1 93 ? -8.626 -19.446 13.508 1.00 58.81 93 PHE A C 1
ATOM 725 O O . PHE A 1 93 ? -7.643 -19.414 12.767 1.00 58.81 93 PHE A O 1
ATOM 732 N N . PRO A 1 94 ? -9.864 -19.659 13.028 1.00 56.19 94 PRO A N 1
ATOM 733 C CA . PRO A 1 94 ? -10.115 -19.714 11.593 1.00 56.19 94 PRO A CA 1
ATOM 734 C C . PRO A 1 94 ? -9.576 -18.440 10.938 1.00 56.19 94 PRO A C 1
ATOM 736 O O . PRO A 1 94 ? -9.787 -17.361 11.486 1.00 56.19 94 PRO A O 1
ATOM 739 N N . ASP A 1 95 ? -8.854 -18.589 9.818 1.00 48.31 95 ASP A N 1
ATOM 740 C CA . ASP A 1 95 ? -8.209 -17.476 9.113 1.00 48.31 95 ASP A CA 1
ATOM 741 C C . ASP A 1 95 ? -9.193 -16.312 8.962 1.00 48.31 95 ASP A C 1
ATOM 743 O O . ASP A 1 95 ? -10.216 -16.429 8.278 1.00 48.31 95 ASP A O 1
ATOM 747 N N . GLU A 1 96 ? -8.878 -15.184 9.600 1.00 45.56 96 GLU A N 1
ATOM 748 C CA . GLU A 1 96 ? -9.551 -13.928 9.314 1.00 45.56 96 GLU A CA 1
ATOM 749 C C . GLU A 1 96 ? -9.259 -13.597 7.851 1.00 45.56 96 GLU A C 1
ATOM 751 O O . GLU A 1 96 ? -8.131 -13.268 7.472 1.00 45.56 96 GLU A O 1
ATOM 756 N N . GLN A 1 97 ? -10.281 -13.728 7.003 1.00 41.66 97 GLN A N 1
ATOM 757 C CA . GLN A 1 97 ? -10.250 -13.176 5.661 1.00 41.66 97 GLN A CA 1
ATOM 758 C C . GLN A 1 97 ? -9.931 -11.690 5.782 1.00 41.66 97 GLN A C 1
ATOM 760 O O . GLN A 1 97 ? -10.736 -10.873 6.216 1.00 41.66 97 GLN A O 1
ATOM 765 N N . LEU A 1 98 ? -8.693 -11.381 5.427 1.00 42.44 98 LEU A N 1
ATOM 766 C CA . LEU A 1 98 ? -8.087 -10.069 5.401 1.00 42.44 98 LEU A CA 1
ATOM 767 C C . LEU A 1 98 ? -8.971 -9.076 4.637 1.00 42.44 98 LEU A C 1
ATOM 769 O O . LEU A 1 98 ? -8.863 -8.967 3.417 1.00 42.44 98 LEU A O 1
ATOM 773 N N . GLY A 1 99 ? -9.786 -8.309 5.366 1.00 38.34 99 GLY A N 1
ATOM 774 C CA . GLY A 1 99 ? -10.659 -7.314 4.753 1.00 38.34 99 GLY A CA 1
ATOM 775 C C . GLY A 1 99 ? -11.394 -6.342 5.666 1.00 38.34 99 GLY A C 1
ATOM 776 O O . GLY A 1 99 ? -11.725 -5.281 5.170 1.00 38.34 99 GLY A O 1
ATOM 777 N N . GLU A 1 100 ? -11.602 -6.612 6.955 1.00 39.22 100 GLU A N 1
ATOM 778 C CA . GLU A 1 100 ? -12.279 -5.672 7.865 1.00 39.22 100 GLU A CA 1
ATOM 779 C C . GLU A 1 100 ? -11.649 -5.791 9.257 1.00 39.22 100 GLU A C 1
ATOM 781 O O . GLU A 1 100 ? -11.402 -6.901 9.725 1.00 39.22 100 GLU A O 1
ATOM 786 N N . ILE A 1 101 ? -11.318 -4.668 9.906 1.00 42.84 101 ILE A N 1
ATOM 787 C CA . ILE A 1 101 ? -10.870 -4.680 11.304 1.00 42.84 101 ILE A CA 1
ATOM 788 C C . ILE A 1 101 ? -12.089 -5.092 12.126 1.00 42.84 101 ILE A C 1
ATOM 790 O O . ILE A 1 101 ? -12.962 -4.273 12.404 1.00 42.84 101 ILE A O 1
ATOM 794 N N . ALA A 1 102 ? -12.175 -6.376 12.471 1.00 45.66 102 ALA A N 1
ATOM 795 C CA . ALA A 1 102 ? -13.152 -6.828 13.437 1.00 45.66 102 ALA A CA 1
ATOM 796 C C . ALA A 1 102 ? -12.749 -6.244 14.803 1.00 45.66 102 ALA A C 1
ATOM 798 O O . ALA A 1 102 ? -11.606 -6.407 15.242 1.00 45.66 102 ALA A O 1
ATOM 799 N N . PRO A 1 103 ? -13.647 -5.520 15.477 1.00 47.50 103 PRO A N 1
ATOM 800 C CA . PRO A 1 103 ? -13.329 -4.885 16.742 1.00 47.50 103 PRO A CA 1
ATOM 801 C C . PRO A 1 103 ? -12.907 -5.900 17.808 1.00 47.50 103 PRO A C 1
ATOM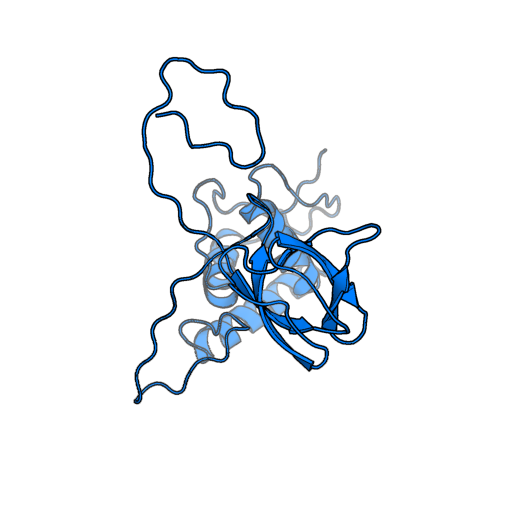 803 O O . PRO A 1 103 ? -13.482 -6.985 17.909 1.00 47.50 103 PRO A O 1
ATOM 806 N N . GLN A 1 104 ? -11.948 -5.506 18.660 1.00 47.00 104 GLN A N 1
ATOM 807 C CA . GLN A 1 104 ? -11.311 -6.369 19.675 1.00 47.00 104 GLN A CA 1
ATOM 808 C C . GLN A 1 104 ? -12.292 -7.001 20.676 1.00 47.00 104 GLN A C 1
ATOM 810 O O . GLN A 1 104 ? -11.950 -7.930 21.408 1.00 47.00 104 GLN A O 1
ATOM 815 N N . ASN A 1 105 ? -13.530 -6.511 20.705 1.00 55.31 105 ASN A N 1
ATOM 816 C CA . ASN A 1 105 ? -14.650 -7.186 21.324 1.00 55.31 105 ASN A CA 1
ATOM 817 C C . ASN A 1 105 ? -15.921 -6.847 20.518 1.00 55.31 105 ASN A C 1
ATOM 819 O O . ASN A 1 105 ? -16.408 -5.716 20.620 1.00 55.31 105 ASN A O 1
ATOM 823 N N . PRO A 1 106 ? -16.469 -7.771 19.705 1.00 56.28 106 PRO A N 1
ATOM 824 C CA . PRO A 1 106 ? -17.529 -7.451 18.743 1.00 56.28 106 PRO A CA 1
ATOM 825 C C . PRO A 1 106 ? -18.797 -6.915 19.412 1.00 56.28 106 PRO A C 1
ATOM 827 O O . PRO A 1 106 ? -19.493 -6.075 18.849 1.00 56.28 106 PRO A O 1
ATOM 830 N N . VAL A 1 107 ? -19.051 -7.327 20.657 1.00 59.53 107 VAL A N 1
ATOM 831 C CA . VAL A 1 107 ? -20.155 -6.811 21.476 1.00 59.53 107 VAL A CA 1
ATOM 832 C C . VAL A 1 107 ? -19.920 -5.350 21.868 1.00 59.53 107 VAL A C 1
ATOM 834 O O . VAL A 1 107 ? -20.787 -4.515 21.634 1.00 59.53 107 VAL A O 1
ATOM 837 N N . LYS A 1 108 ? -18.728 -5.004 22.373 1.00 62.66 108 LYS A N 1
ATOM 838 C CA . LYS A 1 108 ? -18.425 -3.626 22.799 1.00 62.66 108 LYS A CA 1
ATOM 839 C C . LYS A 1 108 ? -18.355 -2.645 21.642 1.00 62.66 108 LYS A C 1
ATOM 841 O O . LYS A 1 108 ? -18.724 -1.495 21.808 1.00 62.66 108 LYS A O 1
ATOM 846 N N . ALA A 1 109 ? -17.895 -3.068 20.473 1.00 67.75 109 ALA A N 1
ATOM 847 C CA . ALA A 1 109 ? -17.920 -2.186 19.314 1.00 67.75 109 ALA A CA 1
ATOM 848 C C . ALA A 1 109 ? -19.308 -2.039 18.701 1.00 67.75 109 ALA A C 1
ATOM 850 O O . ALA A 1 109 ? -19.583 -1.003 18.110 1.00 67.75 109 ALA A O 1
ATOM 851 N N . THR A 1 110 ? -20.195 -3.020 18.883 1.00 77.00 110 THR A N 1
ATOM 852 C CA . THR A 1 110 ? -21.615 -2.841 18.556 1.00 77.00 110 THR A CA 1
ATOM 853 C C . THR A 1 110 ? -22.243 -1.803 19.491 1.00 77.00 110 THR A C 1
ATOM 855 O O . THR A 1 110 ? -22.907 -0.887 19.015 1.00 77.00 110 THR A O 1
ATOM 858 N N . GLU A 1 111 ? -21.959 -1.875 20.797 1.00 84.69 111 GLU A N 1
ATOM 859 C CA . GLU A 1 111 ? -22.394 -0.872 21.783 1.00 84.69 111 GLU A CA 1
ATOM 860 C C . GLU A 1 111 ? -21.802 0.519 21.492 1.00 84.69 111 GLU A C 1
ATOM 862 O O . GLU A 1 111 ? -22.535 1.502 21.447 1.00 84.69 111 GLU A O 1
ATOM 867 N N . SER A 1 112 ? -20.498 0.610 21.212 1.00 89.31 112 SER A N 1
ATOM 868 C CA . SER A 1 112 ? -19.837 1.870 20.845 1.00 89.31 112 SER A CA 1
ATOM 869 C C . SER A 1 112 ? -20.354 2.448 19.534 1.00 89.31 112 SER A C 1
ATOM 871 O O . SER A 1 112 ? -20.513 3.659 19.421 1.00 89.31 112 SER A O 1
ATOM 873 N N . ARG A 1 113 ? -20.642 1.605 18.538 1.00 89.62 113 ARG A N 1
ATOM 874 C CA . ARG A 1 113 ? -21.237 2.053 17.279 1.00 89.62 113 ARG A CA 1
ATOM 875 C C . ARG A 1 113 ? -22.618 2.651 17.518 1.00 89.62 113 ARG A C 1
ATOM 877 O O . ARG A 1 113 ? -22.882 3.744 17.028 1.00 89.62 113 ARG A O 1
ATOM 884 N N . GLN A 1 114 ? -23.461 1.964 18.287 1.00 90.50 114 GLN A N 1
ATOM 885 C CA . GLN A 1 114 ? -24.789 2.464 18.625 1.00 90.50 114 GLN A CA 1
ATOM 886 C C . GLN A 1 114 ? -24.705 3.790 19.395 1.00 90.50 114 GLN A C 1
ATOM 888 O O . GLN A 1 114 ? -25.440 4.724 19.088 1.00 90.50 114 GLN A O 1
ATOM 893 N N . TRP A 1 115 ? -23.765 3.909 20.337 1.00 94.88 115 TRP A N 1
ATOM 894 C CA . TRP A 1 115 ? -23.534 5.163 21.053 1.00 94.88 115 TRP A CA 1
ATOM 895 C C . TRP A 1 115 ? -23.154 6.302 20.096 1.00 94.88 115 TRP A C 1
ATOM 897 O O . TRP A 1 115 ? -23.734 7.381 20.179 1.00 94.88 115 TRP A O 1
ATOM 907 N N . ILE A 1 116 ? -22.246 6.066 19.137 1.00 94.62 116 ILE A N 1
ATOM 908 C CA . ILE A 1 116 ? -21.854 7.090 18.151 1.00 94.62 116 ILE A CA 1
ATOM 909 C C . ILE A 1 116 ? -23.034 7.458 17.241 1.00 94.62 116 ILE A C 1
ATOM 911 O O . ILE A 1 116 ? -23.211 8.632 16.923 1.00 94.62 116 ILE A O 1
ATOM 915 N N . GLU A 1 117 ? -23.863 6.491 16.840 1.00 92.75 117 GLU A N 1
ATOM 916 C CA . GLU A 1 117 ? -25.085 6.738 16.059 1.00 92.75 117 GLU A CA 1
ATOM 917 C C . GLU A 1 117 ? -26.064 7.658 16.814 1.00 92.75 117 GLU A C 1
ATOM 919 O O . GLU A 1 117 ? -26.593 8.616 16.237 1.00 92.75 117 GLU A O 1
ATOM 924 N N . GLU A 1 118 ? -26.268 7.427 18.112 1.00 93.81 118 GLU A N 1
ATOM 925 C CA . GLU A 1 118 ? -27.112 8.265 18.974 1.00 93.81 118 GLU A CA 1
ATOM 926 C C . GLU A 1 118 ? -26.487 9.652 19.216 1.00 93.81 118 GLU A C 1
ATOM 928 O O . GLU A 1 118 ? -27.175 10.674 19.109 1.00 93.81 118 GLU A O 1
ATOM 933 N N . PHE A 1 119 ? -25.176 9.706 19.464 1.00 93.69 119 PHE A N 1
ATOM 934 C CA . PHE A 1 119 ? -24.408 10.938 19.644 1.00 93.69 119 PHE A CA 1
ATOM 935 C C . PHE A 1 119 ? -24.481 11.834 18.401 1.00 93.69 119 PHE A C 1
ATOM 937 O O . PHE A 1 119 ? -24.848 13.009 18.513 1.00 93.69 119 PHE A O 1
ATOM 944 N N . ALA A 1 120 ? -24.240 11.270 17.214 1.00 92.38 120 ALA A N 1
ATOM 945 C CA . ALA A 1 120 ? -24.368 11.954 15.929 1.00 92.38 120 ALA A CA 1
ATOM 946 C C . ALA A 1 120 ? -25.798 12.471 15.713 1.00 92.38 120 ALA A C 1
ATOM 948 O O . ALA A 1 120 ? -26.007 13.664 15.460 1.00 92.38 120 ALA A O 1
ATOM 949 N N . SER A 1 121 ? -26.793 11.606 15.930 1.00 92.69 121 SER A N 1
ATOM 950 C CA . SER A 1 121 ? -28.209 11.955 15.774 1.00 92.69 121 SER A CA 1
ATOM 951 C C . SER A 1 121 ? -28.630 13.100 16.700 1.00 92.69 121 SER A C 1
ATOM 953 O O . SER A 1 121 ? -29.409 13.966 16.300 1.00 92.69 121 SER A O 1
ATOM 955 N N . SER A 1 122 ? -28.075 13.173 17.916 1.00 91.44 122 SER A N 1
ATOM 956 C CA . SER A 1 122 ? -28.358 14.246 18.881 1.00 91.44 122 SER A CA 1
ATOM 957 C C . SER A 1 122 ? -27.901 15.640 18.419 1.00 91.44 122 SER A C 1
ATOM 959 O O . SER A 1 122 ? -28.393 16.658 18.918 1.00 91.44 122 SER A O 1
ATOM 961 N N . MET A 1 123 ? -26.960 15.694 17.474 1.00 91.50 123 MET A N 1
ATOM 962 C CA . MET A 1 123 ? -26.477 16.910 16.812 1.00 91.50 123 MET A CA 1
ATOM 963 C C . MET A 1 123 ? -27.121 17.123 15.433 1.00 91.50 123 MET A C 1
ATOM 965 O O . MET A 1 123 ? -26.973 18.189 14.835 1.00 91.50 123 MET A O 1
ATOM 969 N N . GLY A 1 124 ? -27.878 16.142 14.939 1.00 89.56 124 GLY A N 1
ATOM 970 C CA . GLY A 1 124 ? -28.427 16.135 13.587 1.00 89.56 124 GLY A CA 1
ATOM 971 C C . GLY A 1 124 ? -27.414 15.748 12.507 1.00 89.56 124 GLY A C 1
ATOM 972 O O . GLY A 1 124 ? -27.625 16.132 11.359 1.00 89.56 124 GLY A O 1
ATOM 973 N N . TYR A 1 125 ? -26.352 15.022 12.870 1.00 90.25 125 TYR A N 1
ATOM 974 C CA . TYR A 1 125 ? -25.440 14.356 11.938 1.00 90.25 125 TYR A CA 1
ATOM 975 C C . TYR A 1 125 ? -25.784 12.877 11.810 1.00 90.25 125 TYR A C 1
ATOM 977 O O . TYR A 1 125 ? -26.417 12.275 12.680 1.00 90.25 125 TYR A O 1
ATOM 985 N N . THR A 1 126 ? -25.322 12.278 10.726 1.00 93.19 126 THR A N 1
ATOM 986 C CA . THR A 1 126 ? -25.250 10.831 10.572 1.00 93.19 126 THR A CA 1
ATOM 987 C C . THR A 1 126 ? -23.969 10.283 11.198 1.00 93.19 126 THR A C 1
ATOM 989 O O . THR A 1 126 ? -22.982 10.996 11.385 1.00 93.19 126 THR A O 1
ATOM 992 N N . TYR A 1 127 ? -23.978 8.987 11.504 1.00 90.00 127 TYR A N 1
ATOM 993 C CA . TYR A 1 127 ? -22.792 8.267 11.967 1.00 90.00 127 TYR A CA 1
ATOM 994 C C . TYR A 1 127 ? -21.606 8.441 11.010 1.00 90.00 127 TYR A C 1
ATOM 996 O O . TYR A 1 127 ? -20.507 8.766 11.450 1.00 90.00 127 TYR A O 1
ATOM 1004 N N . ASP A 1 128 ? -21.842 8.291 9.704 1.00 88.12 128 ASP A N 1
ATOM 1005 C CA . ASP A 1 128 ? -20.783 8.369 8.697 1.00 88.12 128 ASP A CA 1
ATOM 1006 C C . ASP A 1 128 ? -20.167 9.775 8.615 1.00 88.12 128 ASP A C 1
ATOM 1008 O O . ASP A 1 128 ? -18.952 9.897 8.484 1.00 88.12 128 ASP A O 1
ATOM 1012 N N . GLU A 1 129 ? -20.965 10.840 8.753 1.00 89.25 129 GLU A N 1
ATOM 1013 C CA . GLU A 1 129 ? -20.465 12.226 8.759 1.00 89.25 129 GLU A CA 1
ATOM 1014 C C . GLU A 1 129 ? -19.547 12.505 9.955 1.00 89.25 129 GLU A C 1
ATOM 1016 O O . GLU A 1 129 ? -18.500 13.133 9.794 1.00 89.25 129 GLU A O 1
ATOM 1021 N N . VAL A 1 130 ? -19.908 12.013 11.144 1.00 92.50 130 VAL A N 1
ATOM 1022 C CA . VAL A 1 130 ? -19.084 12.176 12.354 1.00 92.50 130 VAL A CA 1
ATOM 1023 C C . VAL A 1 130 ? -17.823 11.321 12.285 1.00 92.50 130 VAL A C 1
ATOM 1025 O O . VAL A 1 130 ? -16.742 11.792 12.632 1.00 92.50 130 VAL A O 1
ATOM 1028 N N . MET A 1 131 ? -17.931 10.080 11.807 1.00 93.06 131 MET A N 1
ATOM 1029 C CA . MET A 1 131 ? -16.781 9.183 11.674 1.00 93.06 131 MET A CA 1
ATOM 1030 C C . MET A 1 131 ? -15.799 9.640 10.598 1.00 93.06 131 MET A C 1
ATOM 1032 O O . MET A 1 131 ? -14.598 9.479 10.789 1.00 93.06 131 MET A O 1
ATOM 1036 N N . THR A 1 132 ? -16.287 10.215 9.497 1.00 90.44 132 THR A N 1
ATOM 1037 C CA . THR A 1 132 ? -15.431 10.786 8.445 1.00 90.44 132 THR A CA 1
ATOM 1038 C C . THR A 1 132 ? -14.633 11.958 9.003 1.00 90.44 132 THR A C 1
ATOM 1040 O O . THR A 1 132 ? -13.411 11.890 9.013 1.00 90.44 132 THR A O 1
ATOM 1043 N N . ALA A 1 133 ? -15.306 12.941 9.610 1.00 89.94 133 ALA A N 1
ATOM 1044 C CA . ALA A 1 133 ? -14.639 14.088 10.224 1.00 89.94 133 ALA A CA 1
ATOM 1045 C C . ALA A 1 133 ? -13.612 13.667 11.293 1.00 89.94 133 ALA A C 1
ATOM 1047 O O . ALA A 1 133 ? -12.512 14.212 11.371 1.00 89.94 133 ALA A O 1
ATOM 1048 N N . ALA A 1 134 ? -13.954 12.674 12.121 1.00 91.44 134 ALA A N 1
ATOM 1049 C CA . ALA A 1 134 ? -13.048 12.145 13.136 1.00 91.44 134 ALA A CA 1
ATOM 1050 C C . ALA A 1 134 ? -11.832 11.419 12.542 1.00 91.44 134 ALA A C 1
ATOM 1052 O O . ALA A 1 134 ? -10.743 11.508 13.106 1.00 91.44 134 ALA A O 1
ATOM 1053 N N . ASN A 1 135 ? -12.004 10.697 11.432 1.00 91.06 135 ASN A N 1
ATOM 1054 C CA . ASN A 1 135 ? -10.901 10.034 10.740 1.00 91.06 135 ASN A CA 1
ATOM 1055 C C . ASN A 1 135 ? -9.968 11.044 10.073 1.00 91.06 135 ASN A C 1
ATOM 1057 O O . ASN A 1 135 ? -8.760 10.880 10.205 1.00 91.06 135 ASN A O 1
ATOM 1061 N N . ASP A 1 136 ? -10.511 12.082 9.436 1.00 88.69 136 ASP A N 1
ATOM 1062 C CA . ASP A 1 136 ? -9.725 13.128 8.776 1.00 88.69 136 ASP A CA 1
ATOM 1063 C C . ASP A 1 136 ? -8.820 13.837 9.798 1.00 88.69 136 ASP A C 1
ATOM 1065 O O . ASP A 1 136 ? -7.599 13.843 9.643 1.00 88.69 136 ASP A O 1
ATOM 1069 N N . LEU A 1 137 ? -9.376 14.266 10.941 1.00 87.94 137 LEU A N 1
ATOM 1070 C CA . LEU A 1 137 ? -8.586 14.847 12.037 1.00 87.94 137 LEU A CA 1
ATOM 1071 C C . LEU A 1 137 ? -7.574 13.853 12.649 1.00 87.94 137 LEU A C 1
ATOM 1073 O O . LEU A 1 137 ? -6.517 14.238 13.163 1.00 87.94 137 LEU A O 1
ATOM 1077 N N . ALA A 1 138 ? -7.899 12.558 12.658 1.00 86.94 138 ALA A N 1
ATOM 1078 C CA . ALA A 1 138 ? -6.991 11.525 13.151 1.00 86.94 138 ALA A CA 1
ATOM 1079 C C . ALA A 1 138 ? -5.850 11.208 12.174 1.00 86.94 138 ALA A C 1
ATOM 1081 O O . ALA A 1 138 ? -4.804 10.723 12.614 1.00 86.94 138 ALA A O 1
ATOM 1082 N N . ASP A 1 139 ? -6.043 11.458 10.881 1.00 85.50 139 ASP A N 1
ATOM 1083 C CA . ASP A 1 139 ? -5.048 11.251 9.830 1.00 85.50 139 ASP A CA 1
ATOM 1084 C C . ASP A 1 139 ? -4.156 12.492 9.646 1.00 85.50 139 ASP A C 1
ATOM 1086 O O . ASP A 1 139 ? -2.956 12.340 9.400 1.00 85.50 139 ASP A O 1
ATOM 1090 N N . ASP A 1 140 ? -4.700 13.696 9.842 1.00 81.50 140 ASP A N 1
ATOM 1091 C CA . ASP A 1 140 ? -3.981 14.973 9.790 1.00 81.50 140 ASP A CA 1
ATOM 1092 C C . ASP A 1 140 ? -4.472 15.933 10.896 1.00 81.50 140 ASP A C 1
ATOM 1094 O O . ASP A 1 140 ? -5.647 16.285 10.973 1.00 81.50 140 ASP A O 1
ATOM 1098 N N . GLU A 1 141 ? -3.548 16.392 11.752 1.00 79.19 141 GLU A N 1
ATOM 1099 C CA . GLU A 1 141 ? -3.805 17.294 12.893 1.00 79.19 141 GLU A CA 1
ATOM 1100 C C . GLU A 1 141 ? -4.524 18.599 12.508 1.00 79.19 141 GLU A C 1
ATOM 1102 O O . GLU A 1 141 ? -5.153 19.228 13.362 1.00 79.19 141 GLU A O 1
ATOM 1107 N N . TRP A 1 142 ? -4.453 19.006 11.239 1.00 78.88 142 TRP A N 1
ATOM 1108 C CA . TRP A 1 142 ? -5.046 20.250 10.750 1.00 78.88 142 TRP A CA 1
ATOM 1109 C C . TRP A 1 142 ? -6.338 20.059 9.948 1.00 78.88 142 TRP A C 1
ATOM 1111 O O . TRP A 1 142 ? -6.953 21.062 9.573 1.00 78.88 142 TRP A O 1
ATOM 1121 N N . ASP A 1 143 ? -6.777 18.823 9.701 1.00 85.19 143 ASP A N 1
ATOM 1122 C CA . ASP A 1 143 ? -7.925 18.529 8.833 1.00 85.19 143 ASP A CA 1
ATOM 1123 C C . ASP A 1 143 ? -9.250 18.515 9.610 1.00 85.19 143 ASP A C 1
ATOM 1125 O O . ASP A 1 143 ? -9.895 17.492 9.845 1.00 85.19 143 ASP A O 1
ATOM 1129 N N . TYR A 1 144 ? -9.642 19.703 10.073 1.00 85.44 144 TYR A N 1
ATOM 1130 C CA . TYR A 1 144 ? -10.943 19.919 10.697 1.00 85.44 144 TYR A CA 1
ATOM 1131 C C . TYR A 1 144 ? -12.037 20.049 9.642 1.00 85.44 144 TYR A C 1
ATOM 1133 O O . TYR A 1 144 ? -11.949 20.859 8.716 1.00 85.44 144 TYR A O 1
ATOM 1141 N N . THR A 1 145 ? -13.152 19.354 9.856 1.00 88.06 145 THR A N 1
ATOM 1142 C CA . THR A 1 145 ? -14.335 19.539 9.020 1.00 88.06 145 THR A CA 1
ATOM 1143 C C . THR A 1 145 ? -14.990 20.885 9.325 1.00 88.06 145 THR A C 1
ATOM 1145 O O . THR A 1 145 ? -15.385 21.175 10.455 1.00 88.06 145 THR A O 1
ATOM 1148 N N . TYR A 1 146 ? -15.143 21.725 8.304 1.00 85.50 146 TYR A N 1
ATOM 1149 C CA . TYR A 1 146 ? -15.813 23.010 8.466 1.00 85.50 146 TYR A CA 1
ATOM 1150 C C . TYR A 1 146 ? -17.313 22.826 8.725 1.00 85.50 146 TYR A C 1
ATOM 1152 O O . TYR A 1 146 ? -18.052 22.336 7.869 1.00 85.50 146 TYR A O 1
ATOM 1160 N N . ASP A 1 147 ? -17.774 23.284 9.885 1.00 83.00 147 ASP A N 1
ATOM 1161 C CA . ASP A 1 147 ? -19.181 23.318 10.250 1.00 83.00 147 ASP A CA 1
ATOM 1162 C C . ASP A 1 147 ? -19.509 24.605 11.014 1.00 83.00 147 ASP A C 1
ATOM 1164 O O . ASP A 1 147 ? -19.025 24.870 12.112 1.00 83.00 147 ASP A O 1
ATOM 1168 N N . ASN A 1 148 ? -20.394 25.411 10.434 1.00 80.06 148 ASN A N 1
ATOM 1169 C CA . ASN A 1 148 ? -20.807 26.696 10.991 1.00 80.06 148 ASN A CA 1
ATOM 1170 C C . ASN A 1 148 ? -22.098 26.612 11.825 1.00 80.06 148 ASN A C 1
ATOM 1172 O O . ASN A 1 148 ? -22.699 27.636 12.146 1.00 80.06 148 ASN A O 1
ATOM 1176 N N . SER A 1 149 ? -22.564 25.401 12.139 1.00 79.12 149 SER A N 1
ATOM 1177 C CA . SER A 1 149 ? -23.798 25.175 12.894 1.00 79.12 149 SER A CA 1
ATOM 1178 C C . SER A 1 149 ? -23.649 25.377 14.404 1.00 79.12 149 SER A C 1
ATOM 1180 O O . SER A 1 149 ? -24.655 25.505 15.098 1.00 79.12 149 SER A O 1
ATOM 1182 N N . GLU A 1 150 ? -22.409 25.357 14.906 1.00 80.38 150 GLU A N 1
ATOM 1183 C CA . GLU A 1 150 ? -22.035 25.373 16.329 1.00 80.38 150 GLU A CA 1
ATOM 1184 C C . GLU A 1 150 ? -22.580 24.202 17.172 1.00 80.38 150 GLU A C 1
ATOM 1186 O O . GLU A 1 150 ? -22.268 24.102 18.358 1.00 80.38 150 GLU A O 1
ATOM 1191 N N . LYS A 1 151 ? -23.334 23.265 16.582 1.00 84.56 151 LYS A N 1
ATOM 1192 C CA . LYS A 1 151 ? -24.040 22.181 17.296 1.00 84.56 151 LYS A CA 1
ATOM 1193 C C . LYS A 1 151 ? -23.117 21.192 18.014 1.00 84.56 151 LYS A C 1
ATOM 1195 O O . LYS A 1 151 ? -23.571 20.451 18.892 1.00 84.56 151 LYS A O 1
ATOM 1200 N N . TYR A 1 152 ? -21.849 21.174 17.617 1.00 83.94 152 TYR A N 1
ATOM 1201 C CA . TYR A 1 152 ? -20.807 20.299 18.134 1.00 83.94 152 TYR A CA 1
ATOM 1202 C C . TYR A 1 152 ? -20.016 20.907 19.304 1.00 83.94 152 TYR A C 1
ATOM 1204 O O . TYR A 1 152 ? -19.269 20.177 19.950 1.00 83.94 152 TYR A O 1
ATOM 1212 N N . LYS A 1 153 ? -20.134 22.218 19.575 1.00 83.75 153 LYS A N 1
ATOM 1213 C CA . LYS A 1 153 ? -19.248 22.928 20.521 1.00 83.75 153 LYS A CA 1
ATOM 1214 C C . LYS A 1 153 ? -19.429 22.494 21.977 1.00 83.75 153 LYS A C 1
ATOM 1216 O O . LYS A 1 153 ? -18.445 22.396 22.697 1.00 83.75 153 LYS A O 1
ATOM 1221 N N . ASP A 1 154 ? -20.660 22.188 22.381 1.00 83.06 154 ASP A N 1
ATOM 1222 C CA . ASP A 1 154 ? -21.013 21.835 23.766 1.00 83.06 154 ASP A CA 1
ATOM 1223 C C . ASP A 1 154 ? -21.192 20.319 23.958 1.00 83.06 154 ASP A C 1
ATOM 1225 O O . ASP A 1 154 ? -22.094 19.863 24.665 1.00 83.06 154 ASP A O 1
ATOM 1229 N N . ARG A 1 155 ? -20.390 19.511 23.257 1.00 87.12 155 ARG A N 1
ATOM 1230 C CA . ARG A 1 155 ? -20.519 18.048 23.245 1.00 87.12 155 ARG A CA 1
ATOM 1231 C C . ARG A 1 155 ? -19.324 17.377 23.891 1.00 87.12 155 ARG A C 1
ATOM 1233 O O . ARG A 1 155 ? -18.208 17.889 23.832 1.00 87.12 155 ARG A O 1
ATOM 1240 N N . ASP A 1 156 ? -19.583 16.215 24.479 1.00 87.94 156 ASP A N 1
ATOM 1241 C CA . ASP A 1 156 ? -18.565 15.413 25.147 1.00 87.94 156 ASP A CA 1
ATOM 1242 C C . ASP A 1 156 ? -17.740 14.618 24.125 1.00 87.94 156 ASP A C 1
ATOM 1244 O O . ASP A 1 156 ? -17.951 13.432 23.870 1.00 87.94 156 ASP A O 1
ATOM 1248 N N . TRP A 1 157 ? -16.822 15.324 23.467 1.00 91.00 157 TRP A N 1
ATOM 1249 C CA . TRP A 1 157 ? -15.885 14.717 22.529 1.00 91.00 157 TRP A CA 1
ATOM 1250 C C . TRP A 1 157 ? -14.829 13.868 23.245 1.00 91.00 157 TRP A C 1
ATOM 1252 O O . TRP A 1 157 ? -14.289 12.945 22.641 1.00 91.00 157 TRP A O 1
ATOM 1262 N N . GLU A 1 158 ? -14.577 14.104 24.536 1.00 89.56 158 GLU A N 1
ATOM 1263 C CA . GLU A 1 158 ? -13.707 13.248 25.344 1.00 89.56 158 GLU A CA 1
ATOM 1264 C C . GLU A 1 158 ? -14.293 11.839 25.509 1.00 89.56 158 GLU A C 1
ATOM 1266 O O . GLU A 1 158 ? -13.534 10.873 25.424 1.00 89.56 158 GLU A O 1
ATOM 1271 N N . GLU A 1 159 ? -15.616 11.704 25.661 1.00 91.44 159 GLU A N 1
ATOM 1272 C CA . GLU A 1 159 ? -16.321 10.411 25.667 1.00 91.44 159 GLU A CA 1
ATOM 1273 C C . GLU A 1 159 ? -16.424 9.784 24.263 1.00 91.44 159 GLU A C 1
ATOM 1275 O O . GLU A 1 159 ? -16.342 8.562 24.118 1.00 91.44 159 GLU A O 1
ATOM 1280 N N . PHE A 1 160 ? -16.520 10.601 23.208 1.00 93.62 160 PHE A N 1
ATOM 1281 C CA . PHE A 1 160 ? -16.586 10.116 21.823 1.00 93.62 160 PHE A CA 1
ATOM 1282 C C . PHE A 1 160 ? -15.346 9.313 21.409 1.00 93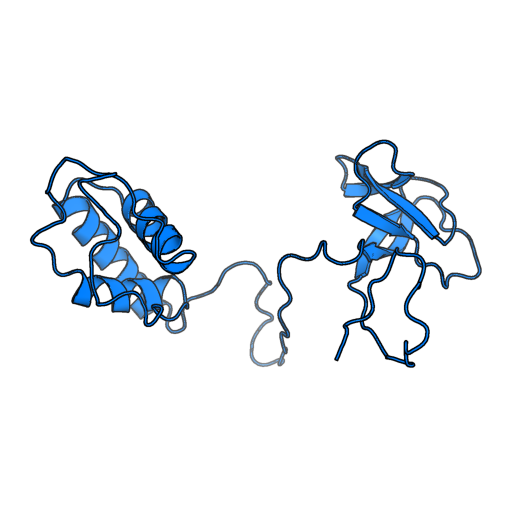.62 160 PHE A C 1
ATOM 1284 O O . PHE A 1 160 ? -15.463 8.248 20.797 1.00 93.62 160 PHE A O 1
ATOM 1291 N N . TRP A 1 161 ? -14.147 9.803 21.725 1.00 92.31 161 TRP A N 1
ATOM 1292 C CA . TRP A 1 161 ? -12.920 9.202 21.204 1.00 92.31 161 TRP A CA 1
ATOM 1293 C C . TRP A 1 161 ? -12.661 7.762 21.671 1.00 92.31 161 TRP A C 1
ATOM 1295 O O . TRP A 1 161 ? -12.307 6.945 20.823 1.00 92.31 161 TRP A O 1
ATOM 1305 N N . PRO A 1 162 ? -12.888 7.385 22.943 1.00 92.06 162 PRO A N 1
ATOM 1306 C CA . PRO A 1 162 ? -12.878 5.986 23.354 1.00 92.06 162 PRO A CA 1
ATOM 1307 C C . PRO A 1 162 ? -13.810 5.101 22.515 1.00 92.06 162 PRO A C 1
ATOM 1309 O O . PRO A 1 162 ? -13.430 3.991 22.146 1.00 92.06 162 PRO A O 1
ATOM 1312 N N . HIS A 1 163 ? -15.013 5.571 22.162 1.00 91.12 163 HIS A N 1
ATOM 1313 C CA . HIS A 1 163 ? -15.917 4.821 21.286 1.00 91.12 163 HIS A CA 1
ATOM 1314 C C . HIS A 1 163 ? -15.375 4.721 19.854 1.00 91.12 163 HIS A C 1
ATOM 1316 O O . HIS A 1 163 ? -15.433 3.641 19.259 1.00 91.12 163 HIS A O 1
ATOM 1322 N N . TRP A 1 164 ? -14.788 5.797 19.324 1.00 91.88 164 TRP A N 1
ATOM 1323 C CA . TRP A 1 164 ? -14.114 5.794 18.023 1.00 91.88 164 TRP A CA 1
ATOM 1324 C C . TRP A 1 164 ? -12.954 4.788 17.983 1.00 91.88 164 TRP A C 1
ATOM 1326 O O . TRP A 1 164 ? -12.853 4.013 17.031 1.00 91.88 164 TRP A O 1
ATOM 1336 N N . GLU A 1 165 ? -12.134 4.709 19.036 1.00 88.81 165 GLU A N 1
ATOM 1337 C CA . GLU A 1 165 ? -11.043 3.730 19.148 1.00 88.81 165 GLU A CA 1
ATOM 1338 C C . GLU A 1 165 ? -11.570 2.287 19.142 1.00 88.81 165 GLU A C 1
ATOM 1340 O O . GLU A 1 165 ? -11.018 1.415 18.469 1.00 88.81 165 GLU A O 1
ATOM 1345 N N . GLN A 1 166 ? -12.676 2.023 19.850 1.00 86.81 166 GLN A N 1
ATOM 1346 C CA . GLN A 1 166 ? -13.295 0.693 19.879 1.00 86.81 166 GLN A CA 1
ATOM 1347 C C . GLN A 1 166 ? -13.854 0.273 18.518 1.00 86.81 166 GLN A C 1
ATOM 1349 O O . GLN A 1 166 ? -13.789 -0.909 18.180 1.00 86.81 166 GLN A O 1
ATOM 1354 N N . VAL A 1 167 ? -14.423 1.209 17.753 1.00 85.44 167 VAL A N 1
ATOM 1355 C CA . VAL A 1 167 ? -15.059 0.904 16.464 1.00 85.44 167 VAL A CA 1
ATOM 1356 C C . VAL A 1 167 ? -14.043 0.822 15.326 1.00 85.44 167 VAL A C 1
ATOM 1358 O O . VAL A 1 167 ? -14.162 -0.047 14.468 1.00 85.44 167 VAL A O 1
ATOM 1361 N N . THR A 1 168 ? -13.028 1.684 15.320 1.00 82.50 168 THR A N 1
ATOM 1362 C CA . THR A 1 168 ? -11.994 1.695 14.271 1.00 82.50 168 THR A CA 1
ATOM 1363 C C . THR A 1 168 ? -10.849 0.724 14.548 1.00 82.50 168 THR A C 1
ATOM 1365 O O . THR A 1 168 ? -10.090 0.387 13.640 1.00 82.50 168 THR A O 1
ATOM 1368 N N . GLY A 1 169 ? -10.681 0.304 15.805 1.00 80.31 169 GLY A N 1
ATOM 1369 C CA . GLY A 1 169 ? -9.499 -0.422 16.262 1.00 80.31 169 GLY A CA 1
ATOM 1370 C C . GLY A 1 169 ? -8.216 0.418 16.237 1.00 80.31 169 GLY A C 1
ATOM 1371 O O . GLY A 1 169 ? -7.132 -0.138 16.423 1.00 80.31 169 GLY A O 1
ATOM 1372 N N . ARG A 1 170 ? -8.318 1.731 15.991 1.00 83.75 170 ARG A N 1
ATOM 1373 C CA . ARG A 1 170 ? -7.209 2.691 16.011 1.00 83.75 170 ARG A CA 1
ATOM 1374 C C . ARG A 1 170 ? -7.082 3.302 17.407 1.00 83.75 170 ARG A C 1
ATOM 1376 O O . ARG A 1 170 ? -8.042 3.325 18.165 1.00 83.75 170 ARG A O 1
ATOM 1383 N N . THR A 1 171 ? -5.903 3.819 17.740 1.00 85.81 171 THR A N 1
ATOM 1384 C CA . THR A 1 171 ? -5.702 4.645 18.942 1.00 85.81 171 THR A CA 1
ATOM 1385 C C . THR A 1 171 ? -5.854 6.109 18.562 1.00 85.81 171 THR A C 1
ATOM 1387 O O . THR A 1 171 ? -5.331 6.526 17.525 1.00 85.81 171 THR A O 1
ATOM 1390 N N . LYS A 1 172 ? -6.562 6.884 19.383 1.00 86.50 172 LYS A N 1
ATOM 1391 C CA . LYS A 1 172 ? -6.699 8.325 19.214 1.00 86.50 172 LYS A CA 1
ATOM 1392 C C . LYS A 1 172 ? -5.295 8.944 19.253 1.00 86.50 172 LYS A C 1
ATOM 1394 O O . LYS A 1 172 ? -4.586 8.757 20.245 1.00 86.50 172 LYS A O 1
ATOM 1399 N N . PRO A 1 173 ? -4.894 9.701 18.223 1.00 84.44 173 PRO A N 1
ATOM 1400 C CA . PRO A 1 173 ? -3.617 10.400 18.234 1.00 84.44 173 PRO A CA 1
ATOM 1401 C C . PRO A 1 173 ? -3.478 11.386 19.405 1.00 84.44 173 PRO A C 1
ATOM 1403 O O . PRO A 1 173 ? -4.447 12.026 19.814 1.00 84.44 173 PRO A O 1
ATOM 1406 N N . GLU A 1 174 ? -2.258 11.547 19.927 1.00 83.06 174 GLU A N 1
ATOM 1407 C CA . GLU A 1 174 ? -1.980 12.439 21.068 1.00 83.06 174 GLU A CA 1
ATOM 1408 C C . GLU A 1 174 ? -2.282 13.918 20.774 1.00 83.06 174 GLU A C 1
ATOM 1410 O O . GLU A 1 174 ? -2.604 14.662 21.701 1.00 83.06 174 GLU A O 1
ATOM 1415 N N . HIS A 1 175 ? -2.226 14.337 19.501 1.00 79.75 175 HIS A N 1
ATOM 1416 C CA . HIS A 1 175 ? -2.566 15.702 19.076 1.00 79.75 175 HIS A CA 1
ATOM 1417 C C . HIS A 1 175 ? -4.050 16.032 19.249 1.00 79.75 175 HIS A C 1
ATOM 1419 O O . HIS A 1 175 ? -4.436 17.195 19.348 1.00 79.75 175 HIS A O 1
ATOM 1425 N N . ILE A 1 176 ? -4.903 15.012 19.351 1.00 83.06 176 ILE A N 1
ATOM 1426 C CA . ILE A 1 176 ? -6.321 15.196 19.616 1.00 83.06 176 ILE A CA 1
ATOM 1427 C C . ILE A 1 176 ? -6.527 15.316 21.129 1.00 83.06 176 ILE A C 1
ATOM 1429 O O . ILE A 1 176 ? -6.746 14.332 21.846 1.00 83.06 176 ILE A O 1
ATOM 1433 N N . TYR A 1 177 ? -6.538 16.553 21.625 1.00 75.25 177 TYR A N 1
ATOM 1434 C CA . TYR A 1 177 ? -6.789 16.896 23.035 1.00 75.25 177 TYR A CA 1
ATOM 1435 C C . TYR A 1 177 ? -8.256 16.710 23.477 1.00 75.25 177 TYR A C 1
ATOM 1437 O O . TYR A 1 177 ? -8.745 17.446 24.324 1.00 75.25 177 TYR A O 1
ATOM 1445 N N . GLY A 1 178 ? -8.980 15.752 22.887 1.00 69.94 178 GLY A N 1
ATOM 1446 C CA . GLY A 1 178 ? -10.400 15.517 23.172 1.00 69.94 178 GLY A CA 1
ATOM 1447 C C . GLY A 1 178 ? -11.341 16.518 22.502 1.00 69.94 178 GLY A C 1
ATOM 1448 O O . GLY A 1 178 ? -12.515 16.561 22.839 1.00 69.94 178 GLY A O 1
ATOM 1449 N N . GLY A 1 179 ? -10.837 17.324 21.562 1.00 81.88 179 GLY A N 1
ATOM 1450 C CA . GLY A 1 179 ? -11.628 18.306 20.826 1.00 81.88 179 GLY A CA 1
ATOM 1451 C C . GLY A 1 179 ? -12.529 17.691 19.755 1.00 81.88 179 GLY A C 1
ATOM 1452 O O . GLY A 1 179 ? -12.353 16.540 19.348 1.00 81.88 179 GLY A O 1
ATOM 1453 N N . ALA A 1 180 ? -13.485 18.496 19.292 1.00 89.00 180 ALA A N 1
ATOM 1454 C CA . ALA A 1 180 ? -14.351 18.158 18.173 1.00 89.00 180 ALA A CA 1
ATOM 1455 C C . ALA A 1 180 ? -13.561 18.078 16.856 1.00 89.00 180 ALA A C 1
ATOM 1457 O O . ALA A 1 180 ? -12.690 18.922 16.638 1.00 89.00 180 ALA A O 1
ATOM 1458 N N . PRO A 1 181 ? -13.929 17.182 15.925 1.00 90.25 181 PRO A N 1
ATOM 1459 C CA . PRO A 1 181 ? -13.381 17.164 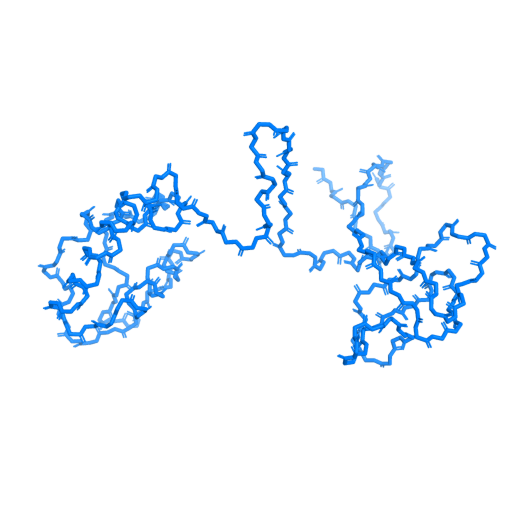14.570 1.00 90.25 181 PRO A CA 1
ATOM 1460 C C . PRO A 1 181 ? -13.935 18.280 13.668 1.00 90.25 181 PRO A C 1
ATOM 1462 O O . PRO A 1 181 ? -13.786 18.232 12.450 1.00 90.25 181 PRO A O 1
ATOM 1465 N N . TYR A 1 182 ? -14.579 19.293 14.256 1.00 89.88 182 TYR A N 1
ATOM 1466 C CA . TYR A 1 182 ? -15.251 20.368 13.539 1.00 89.88 182 TYR A CA 1
ATOM 1467 C C . TYR A 1 182 ? -14.715 21.746 13.928 1.00 89.88 182 TYR A C 1
ATOM 1469 O O . TYR A 1 182 ? -14.453 22.025 15.104 1.00 89.88 182 TYR A O 1
ATOM 1477 N N . SER A 1 183 ? -14.628 22.652 12.955 1.00 85.69 183 SER A N 1
ATOM 1478 C CA . SER A 1 183 ? -14.251 24.054 13.162 1.00 85.69 183 SER A CA 1
ATOM 1479 C C . SER A 1 183 ? -15.278 25.017 12.545 1.00 85.69 183 SER A C 1
ATOM 1481 O O . SER A 1 183 ? -15.885 24.739 11.514 1.00 85.69 183 SER A O 1
ATOM 1483 N N . CYS A 1 184 ? -15.472 26.181 13.178 1.00 74.94 184 CYS A N 1
ATOM 1484 C CA . CYS A 1 184 ? -16.333 27.258 12.660 1.00 74.94 184 CYS A CA 1
ATOM 1485 C C . CYS A 1 184 ? -15.539 28.329 11.889 1.00 74.94 184 CYS A C 1
ATOM 1487 O O . CYS A 1 184 ? -16.083 29.375 11.537 1.00 74.94 184 CYS A O 1
ATOM 1489 N N . ALA A 1 185 ? -14.240 28.130 11.669 1.00 62.72 185 ALA A N 1
ATOM 1490 C CA . ALA A 1 185 ? -13.370 29.105 11.021 1.00 62.72 185 ALA A CA 1
ATOM 1491 C C . ALA A 1 185 ? -12.361 28.386 10.122 1.00 62.72 185 ALA A C 1
ATOM 1493 O O . ALA A 1 185 ? -11.769 27.397 10.550 1.00 62.72 185 ALA A O 1
ATOM 1494 N N . CYS A 1 186 ? -12.210 28.892 8.896 1.00 49.47 186 CYS A N 1
ATOM 1495 C CA . CYS A 1 186 ? -11.122 28.529 7.991 1.00 49.47 186 CYS A CA 1
ATOM 1496 C C . CYS A 1 186 ? -9.774 29.029 8.521 1.00 49.47 186 CYS A C 1
ATOM 1498 O O . CYS A 1 186 ? -9.755 30.146 9.096 1.00 49.47 186 CYS A O 1
#

Sequence (186 aa):
MHDPKIGEIITNPDAKRDAIHFAVAPVTAAHHLRPGDRVQLRDDGTATNATDKVIGIVDPFLDENVKKGDRFFLFLMPNTITSLRHAWAHPAFPDEQLGEIAPQNPVKATESRQWIEEFASSMGYTYDEVMTAANDLADDEWDYTYDNSEKYKDRDWEEFWPHWEQVTGRTKPEHIYGGAPYSCAC

pLDDT: mean 84.45, std 14.8, range [38.34, 98.62]

Foldseek 3Di:
DDDDDPPDDDPDPPDDDDDDDFDKDKAFAQAKAAQFAFWDADPVRHIDHDPDDGQFTFHNPDPDIHGHGDIGIGGGDPPPDPDDDDDDDDPVDPDDPPDAPCFPDVVLLVVLLVVLQVLQVQLPHGSCVQLVLQVQCQVPVPQAAEDQPCSQVPDQLVVNQVSSCRNRVDHRDPSCPSDGSYDPDD